Protein AF-A0AAV3Z8V9-F1 (afdb_monomer)

Secondary structure (DSSP, 8-state):
-----EEE-TTT--EEE--SSEEE-TTT--EEE----S--HHHHHHHHHHHHHHHHHHHHHT-PPPPP-TT-TT-TTSS---B-HHHHHHHHHH-HHHHTT--PBP---SS-HHHHHHHHHHHSSSTTHHHHHHHHHHHHHHTGGGT-TTSTT---SS--TT-----HHHHHHHHHSTT----HHHHHHHHHHHT-------PPPP--

Foldseek 3Di:
DDDFDWDQDPVPRDTDTDDDQWDQDPPPRDIDGDDDPDPDPVVLVVLLVVLVVVVVCCVVVVDDDPQFPQPDPPPLPDDDFDQDVVVVVLCCVAPVVCVVPDTHGDDDLLQLRVLQSVCCNGHVGSVCSLVLLSLLLSQCSVVVLDQAPVDPNHDDPPPDPVDDHDHSVVQNVQSVDPSRHDDPSSQVSSCVSVVHDDDDDDHDDDDD

Sequence (208 aa):
MSRKRRYPCSLCGTSCNSTCSSVECNKCKGWIHRFNTAASSTDVEILIDAARSEKLLMEIYDVQLPETEIENEQSHQNADDQVDPIALQVLSKYHPVIVETHAPICVTGDGNCLFRAVSLALYGTEEFHATLRLLCAIEMIENRPHYDYEHLLFVDHFNDPRLVFDKYDVLLKDVTKVGSFSGLMTVSAISAALNLPIQSYCPPTQAA

Organism: NCBI:txid259542

Structure (mmCIF, N/CA/C/O backbone):
data_AF-A0AAV3Z8V9-F1
#
_entry.id   AF-A0AAV3Z8V9-F1
#
loop_
_atom_site.group_PDB
_atom_site.id
_atom_site.type_symbol
_atom_site.label_atom_id
_atom_site.label_alt_id
_atom_site.label_comp_id
_atom_site.label_asym_id
_atom_site.label_entity_id
_atom_site.label_seq_id
_atom_site.pdbx_PDB_ins_code
_atom_site.Cartn_x
_atom_site.Cartn_y
_atom_site.Cartn_z
_atom_site.occupancy
_atom_site.B_iso_or_equiv
_atom_site.auth_seq_id
_atom_site.auth_comp_id
_atom_site.auth_asym_id
_atom_site.auth_atom_id
_atom_site.pdbx_PDB_model_num
ATOM 1 N N . MET A 1 1 ? 38.767 36.383 -6.687 1.00 41.72 1 MET A N 1
ATOM 2 C CA . MET A 1 1 ? 39.473 35.172 -7.169 1.00 41.72 1 MET A CA 1
ATOM 3 C C . MET A 1 1 ? 38.670 33.936 -6.777 1.00 41.72 1 MET A C 1
ATOM 5 O O . MET A 1 1 ? 38.571 33.636 -5.596 1.00 41.72 1 MET A O 1
ATOM 9 N N . SER A 1 2 ? 38.033 33.265 -7.742 1.00 41.47 2 SER A N 1
ATOM 10 C CA . SER A 1 2 ? 37.210 32.071 -7.490 1.00 41.47 2 SER A CA 1
ATOM 11 C C . SER A 1 2 ? 38.094 30.847 -7.210 1.00 41.47 2 SER A C 1
ATOM 13 O O . SER A 1 2 ? 38.983 30.526 -8.003 1.00 41.47 2 SER A O 1
ATOM 15 N N . ARG A 1 3 ? 37.883 30.175 -6.068 1.00 44.84 3 ARG A N 1
ATOM 16 C CA . ARG A 1 3 ? 38.578 28.928 -5.708 1.00 44.84 3 ARG A CA 1
ATOM 17 C C . ARG A 1 3 ? 38.063 27.793 -6.600 1.00 44.84 3 ARG A C 1
ATOM 19 O O . ARG A 1 3 ? 36.924 27.359 -6.454 1.00 44.84 3 ARG A O 1
ATOM 26 N N . LYS A 1 4 ? 38.911 27.296 -7.504 1.00 51.91 4 LYS A N 1
ATOM 27 C CA . LYS A 1 4 ? 38.619 26.120 -8.339 1.00 51.91 4 LYS A CA 1
ATOM 28 C C . LYS A 1 4 ? 38.482 24.884 -7.441 1.00 51.91 4 LYS A C 1
ATOM 30 O O . LYS A 1 4 ? 39.450 24.495 -6.789 1.00 51.91 4 LYS A O 1
ATOM 35 N N . ARG A 1 5 ? 37.290 24.283 -7.386 1.00 51.38 5 ARG A N 1
ATOM 36 C CA . ARG A 1 5 ? 37.069 22.996 -6.708 1.00 51.38 5 ARG A CA 1
ATOM 37 C C . ARG A 1 5 ? 37.624 21.881 -7.597 1.00 51.38 5 ARG A C 1
ATOM 39 O O . ARG A 1 5 ? 37.339 21.855 -8.790 1.00 51.38 5 ARG A O 1
ATOM 46 N N . ARG A 1 6 ? 38.446 21.000 -7.029 1.00 57.22 6 ARG A N 1
ATOM 47 C CA . ARG A 1 6 ? 38.959 19.802 -7.708 1.00 57.22 6 ARG A CA 1
ATOM 48 C C . ARG A 1 6 ? 38.112 18.610 -7.290 1.00 57.22 6 ARG A C 1
ATOM 50 O O . ARG A 1 6 ? 37.834 18.466 -6.103 1.00 57.22 6 ARG A O 1
ATOM 57 N N . TYR A 1 7 ? 37.742 17.766 -8.245 1.00 59.22 7 TYR A N 1
ATOM 58 C CA . TYR A 1 7 ? 37.012 16.526 -7.981 1.00 59.22 7 TYR A CA 1
ATOM 59 C C . TYR A 1 7 ? 37.875 15.326 -8.398 1.00 59.22 7 TYR A C 1
ATOM 61 O O . TYR A 1 7 ? 38.487 15.379 -9.472 1.00 59.22 7 TYR A O 1
ATOM 69 N N . PRO A 1 8 ? 37.980 14.273 -7.569 1.00 60.06 8 PRO A N 1
ATOM 70 C CA . PRO A 1 8 ? 38.677 13.049 -7.945 1.00 60.06 8 PRO A CA 1
ATOM 71 C C . PRO A 1 8 ? 37.866 12.270 -8.987 1.00 60.06 8 PRO A C 1
ATOM 73 O O . PRO A 1 8 ? 36.647 12.151 -8.882 1.00 60.06 8 PRO A O 1
ATOM 76 N N . CYS A 1 9 ? 38.549 11.754 -10.008 1.00 63.34 9 CYS A N 1
ATOM 77 C CA . CYS A 1 9 ? 37.961 10.866 -11.011 1.00 63.34 9 CYS A CA 1
ATOM 78 C C . CYS A 1 9 ? 37.503 9.544 -10.370 1.00 63.34 9 CYS A C 1
ATOM 80 O O . CYS A 1 9 ? 38.272 8.936 -9.629 1.00 63.34 9 CYS A O 1
ATOM 82 N N . SER A 1 10 ? 36.297 9.069 -10.692 1.00 62.12 10 SER A N 1
ATOM 83 C CA . SER A 1 10 ? 35.744 7.810 -10.161 1.00 62.12 10 SER A CA 1
ATOM 84 C C . SER A 1 10 ? 36.458 6.555 -10.670 1.00 62.12 10 SER A C 1
ATOM 86 O O . SER A 1 10 ? 36.438 5.535 -9.995 1.00 62.12 10 SER A O 1
ATOM 88 N N . LEU A 1 11 ? 37.121 6.626 -11.829 1.00 59.25 11 LEU A N 1
ATOM 89 C CA . LEU A 1 11 ? 37.830 5.487 -12.422 1.00 59.25 11 LEU A CA 1
ATOM 90 C C . LEU A 1 11 ? 39.292 5.385 -11.975 1.00 59.25 11 LEU A C 1
ATOM 92 O O . LEU A 1 11 ? 39.825 4.291 -11.843 1.00 59.25 11 LEU A O 1
ATOM 96 N N . CYS A 1 12 ? 39.975 6.517 -11.780 1.00 68.12 12 CYS A N 1
ATOM 97 C CA . CYS A 1 12 ? 41.421 6.526 -11.518 1.00 68.12 12 CYS A CA 1
ATOM 98 C C . CYS A 1 12 ? 41.842 7.320 -10.274 1.00 68.12 12 CYS A C 1
ATOM 100 O O . CYS A 1 12 ? 43.039 7.512 -10.049 1.00 68.12 12 CYS A O 1
ATOM 102 N N . GLY A 1 13 ? 40.888 7.853 -9.504 1.00 62.56 13 GLY A N 1
ATOM 103 C CA . GLY A 1 13 ? 41.117 8.562 -8.240 1.00 62.56 13 GLY A CA 1
ATOM 104 C C . GLY A 1 13 ? 41.850 9.904 -8.352 1.00 62.56 13 GLY A C 1
ATOM 105 O O . GLY A 1 13 ? 42.107 10.556 -7.345 1.00 62.56 13 GLY A O 1
ATOM 106 N N . THR A 1 14 ? 42.215 10.345 -9.559 1.00 63.69 14 THR A N 1
ATOM 107 C CA . THR A 1 14 ? 43.078 11.521 -9.745 1.00 63.69 14 THR A CA 1
ATOM 108 C C . THR A 1 14 ? 42.255 12.816 -9.779 1.00 63.69 14 THR A C 1
ATOM 110 O O . THR A 1 14 ? 41.260 12.911 -10.500 1.00 63.69 14 THR A O 1
ATOM 113 N N . SER A 1 15 ? 42.676 13.826 -9.011 1.00 60.38 15 SER A N 1
ATOM 114 C CA . SER A 1 15 ? 42.009 15.133 -8.901 1.00 60.38 15 SER A CA 1
ATOM 115 C C . SER A 1 15 ? 42.078 15.936 -10.202 1.00 60.38 15 SER A C 1
ATOM 117 O O . SER A 1 15 ? 43.153 16.372 -10.614 1.00 60.38 15 SER A O 1
ATOM 119 N N . CYS A 1 16 ? 40.925 16.178 -10.825 1.00 62.19 16 CYS A N 1
ATOM 120 C CA . CYS A 1 16 ? 40.815 16.932 -12.073 1.00 62.19 16 CYS A CA 1
ATOM 121 C C . CYS A 1 16 ? 40.557 18.428 -11.805 1.00 62.19 16 CYS A C 1
ATOM 123 O O . CYS A 1 16 ? 39.850 18.800 -10.866 1.00 62.19 16 CYS A O 1
ATOM 125 N N . ASN A 1 17 ? 41.154 19.298 -12.627 1.00 58.03 17 ASN A N 1
ATOM 126 C CA . ASN A 1 17 ? 40.993 20.754 -12.570 1.00 58.03 17 ASN A CA 1
ATOM 127 C C . ASN A 1 17 ? 39.965 21.192 -13.620 1.00 58.03 17 ASN A C 1
ATOM 129 O O . ASN A 1 17 ? 40.337 21.304 -14.786 1.00 58.03 17 ASN A O 1
ATOM 133 N N . SER A 1 18 ? 38.719 21.507 -13.255 1.00 56.25 18 SER A N 1
ATOM 134 C CA . SER A 1 18 ? 37.859 22.242 -14.190 1.00 56.25 18 SER A CA 1
ATOM 135 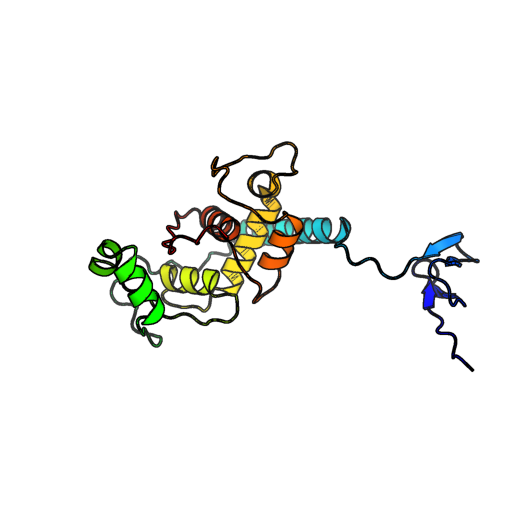C C . SER A 1 18 ? 36.704 23.007 -13.553 1.00 56.25 18 SER A C 1
ATOM 137 O O . SER A 1 18 ? 36.263 22.734 -12.441 1.00 56.25 18 SER A O 1
ATOM 139 N N . THR A 1 19 ? 36.256 24.013 -14.301 1.00 50.38 19 THR A N 1
ATOM 140 C CA . THR A 1 19 ? 35.130 24.914 -14.027 1.00 50.38 19 THR A CA 1
ATOM 141 C C . THR A 1 19 ? 34.012 24.746 -15.067 1.00 50.38 19 THR A C 1
ATOM 143 O O . THR A 1 19 ? 33.217 25.660 -15.245 1.00 50.38 19 THR A O 1
ATOM 146 N N . CYS A 1 20 ? 33.962 23.610 -15.775 1.0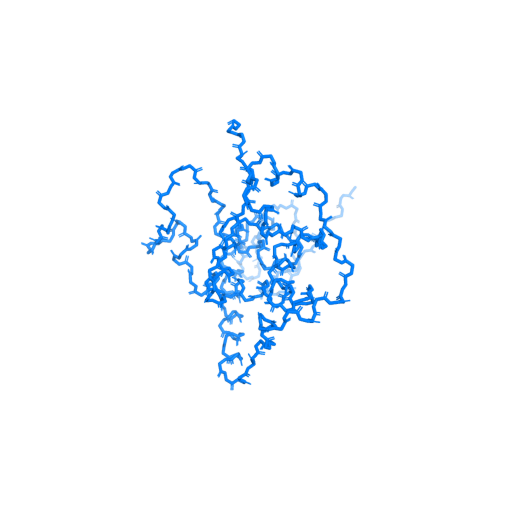0 45.78 20 CYS A N 1
ATOM 147 C CA . CYS A 1 20 ? 33.007 23.356 -16.861 1.00 45.78 20 CYS A CA 1
ATOM 148 C C . CYS A 1 20 ? 32.197 22.072 -16.626 1.00 45.78 20 CYS A C 1
ATOM 150 O O . CYS A 1 20 ? 32.666 21.148 -15.963 1.00 45.78 20 CYS A O 1
ATOM 152 N N . SER A 1 21 ? 30.993 22.041 -17.204 1.00 48.44 21 SER A N 1
ATOM 153 C CA . SER A 1 21 ? 29.919 21.039 -17.063 1.00 48.44 21 SER A CA 1
ATOM 154 C C . SER A 1 21 ? 30.228 19.637 -17.608 1.00 48.44 21 SER A C 1
ATOM 156 O O . SER A 1 21 ? 29.474 18.702 -17.348 1.00 48.44 21 SER A O 1
ATOM 158 N N . SER A 1 22 ? 31.341 19.464 -18.313 1.00 56.06 22 SER A N 1
ATOM 159 C CA . SER A 1 22 ? 31.850 18.161 -18.742 1.00 56.06 22 SER A CA 1
ATOM 160 C C . SER A 1 22 ? 33.357 18.260 -18.931 1.00 56.06 22 SER A C 1
ATOM 162 O O . SER A 1 22 ? 33.822 19.133 -19.669 1.00 56.06 22 SER A O 1
ATOM 164 N N . VAL A 1 23 ? 34.126 17.387 -18.278 1.00 57.81 23 VAL A N 1
ATOM 165 C CA . VAL A 1 23 ? 35.569 17.279 -18.520 1.00 57.81 23 VAL A CA 1
ATOM 166 C C . VAL A 1 23 ? 35.981 15.828 -18.680 1.00 57.81 23 VAL A C 1
ATOM 168 O O . VAL A 1 23 ? 35.666 14.969 -17.858 1.00 57.81 23 VAL A O 1
ATOM 171 N N . GLU A 1 24 ? 36.709 15.590 -19.764 1.00 61.56 24 GLU A N 1
ATOM 172 C CA . GLU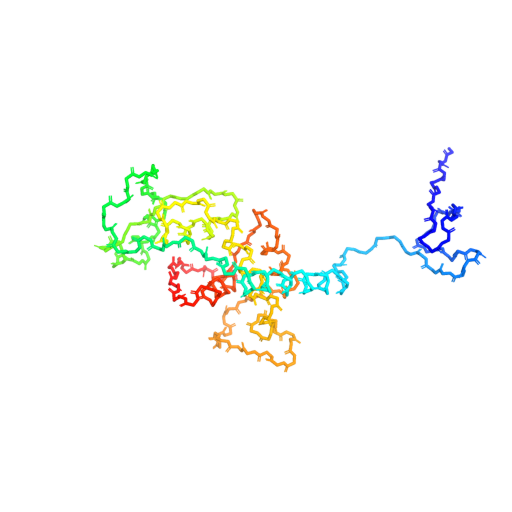 A 1 24 ? 37.397 14.346 -20.059 1.00 61.56 24 GLU A CA 1
ATOM 173 C C . GLU A 1 24 ? 38.601 14.195 -19.118 1.00 61.56 24 GLU A C 1
ATOM 175 O O . GLU A 1 24 ? 39.435 15.097 -18.975 1.00 61.56 24 GLU A O 1
ATOM 180 N N . CYS A 1 25 ? 38.709 13.054 -18.439 1.00 64.38 25 CYS A N 1
ATOM 181 C CA . CYS A 1 25 ? 39.867 12.784 -17.599 1.00 64.38 25 CYS A CA 1
ATOM 182 C C . CYS A 1 25 ? 41.114 12.577 -18.474 1.00 64.38 25 CYS A C 1
ATOM 184 O O . CYS A 1 25 ? 41.208 11.594 -19.202 1.00 64.38 25 CYS A O 1
ATOM 186 N N . ASN A 1 26 ? 42.132 13.430 -18.335 1.00 65.12 26 ASN A N 1
ATOM 187 C CA . ASN A 1 26 ? 43.370 13.325 -19.124 1.00 65.12 26 ASN A CA 1
ATOM 188 C C . ASN A 1 26 ? 44.096 11.974 -18.999 1.00 65.12 26 ASN A C 1
ATOM 190 O O . ASN A 1 26 ? 44.855 11.616 -19.897 1.00 65.12 26 ASN A O 1
ATOM 194 N N . LYS A 1 27 ? 43.886 11.239 -17.897 1.00 65.62 27 LYS A N 1
ATOM 195 C CA . LYS A 1 27 ? 44.569 9.969 -17.624 1.00 65.62 27 LYS A CA 1
ATOM 196 C C . LYS A 1 27 ? 43.818 8.755 -18.171 1.00 65.62 27 LYS A C 1
ATOM 198 O O . LYS A 1 27 ? 44.431 7.921 -18.820 1.00 65.62 27 LYS A O 1
ATOM 203 N N . CYS A 1 28 ? 42.520 8.636 -17.891 1.00 70.25 28 CYS A N 1
ATOM 204 C CA . CYS A 1 28 ? 41.731 7.466 -18.298 1.00 70.25 28 CYS A CA 1
ATOM 205 C C . CYS A 1 28 ? 40.819 7.726 -19.500 1.00 70.25 28 CYS A C 1
ATOM 207 O O . CYS A 1 28 ? 40.123 6.811 -19.918 1.00 70.25 28 CYS A O 1
ATOM 209 N N . LYS A 1 29 ? 40.785 8.960 -20.024 1.00 69.50 29 LYS A N 1
ATOM 210 C CA . LYS A 1 29 ? 39.941 9.392 -21.152 1.00 69.50 29 LYS A CA 1
ATOM 211 C C . LYS A 1 29 ? 38.433 9.171 -20.941 1.00 69.50 29 LYS A C 1
ATOM 213 O O . LYS A 1 29 ? 37.640 9.310 -21.862 1.00 69.50 29 LYS A O 1
ATOM 218 N N . GLY A 1 30 ? 38.027 8.870 -19.706 1.00 58.34 30 GLY A N 1
ATOM 219 C CA . GLY A 1 30 ? 36.630 8.747 -19.303 1.00 58.34 30 GLY A CA 1
ATOM 220 C C . GLY A 1 30 ? 35.996 10.120 -19.085 1.00 58.34 30 GLY A C 1
ATOM 221 O O . GLY A 1 30 ? 36.602 10.997 -18.461 1.00 58.34 30 GLY A O 1
ATOM 222 N N . TRP A 1 31 ? 34.779 10.295 -19.595 1.00 57.59 31 TRP A N 1
ATOM 223 C CA . TRP A 1 31 ? 33.969 11.500 -19.427 1.00 57.59 31 TRP A CA 1
ATOM 224 C C . TRP A 1 31 ? 33.250 11.455 -18.078 1.00 57.59 31 TRP A C 1
ATOM 226 O O . TRP A 1 31 ? 32.578 10.474 -17.774 1.00 57.59 31 TRP A O 1
ATOM 236 N N . ILE A 1 32 ? 33.382 12.504 -17.259 1.00 56.16 32 ILE A N 1
ATOM 237 C CA . ILE A 1 32 ? 32.647 12.611 -15.990 1.00 56.16 32 ILE A CA 1
ATOM 238 C C . ILE A 1 32 ? 31.737 13.838 -16.045 1.00 56.16 32 ILE A C 1
ATOM 240 O O . ILE A 1 32 ? 32.205 14.973 -16.153 1.00 56.16 32 ILE A O 1
ATOM 244 N N . HIS A 1 33 ? 30.431 13.592 -15.946 1.00 48.50 33 HIS A N 1
ATOM 245 C CA . HIS A 1 33 ? 29.400 14.604 -15.725 1.00 48.50 33 HIS A CA 1
ATOM 246 C C . HIS A 1 33 ? 2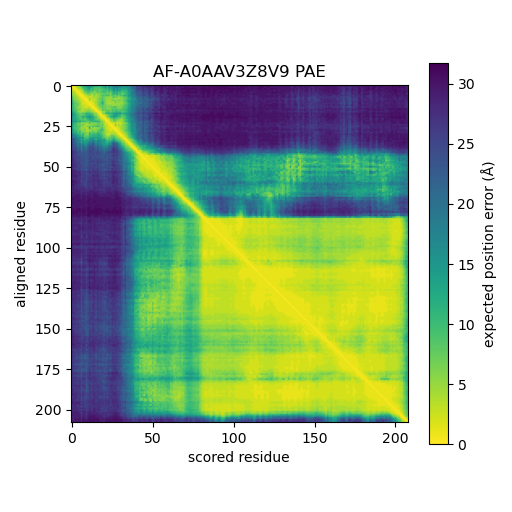9.129 14.773 -14.226 1.00 48.50 33 HIS A C 1
ATOM 248 O O . HIS A 1 33 ? 29.297 13.839 -13.439 1.00 48.50 33 HIS A O 1
ATOM 254 N N . ARG A 1 34 ? 28.632 15.949 -13.826 1.00 42.78 34 ARG A N 1
ATOM 255 C CA . ARG A 1 34 ? 27.924 16.102 -12.553 1.00 42.78 34 ARG A CA 1
ATOM 256 C C . ARG A 1 34 ? 26.609 16.841 -12.767 1.00 42.78 34 ARG A C 1
ATOM 258 O O . ARG A 1 34 ? 26.605 17.938 -13.316 1.00 42.78 34 ARG A O 1
ATOM 265 N N . PHE A 1 35 ? 25.569 16.216 -12.218 1.00 46.81 35 PHE A N 1
ATOM 266 C CA . PHE A 1 35 ? 24.178 16.643 -12.065 1.00 46.81 35 PHE A CA 1
ATOM 267 C C . PHE A 1 35 ? 23.280 16.456 -13.286 1.00 46.81 35 PHE A C 1
ATOM 269 O O . PHE A 1 35 ? 23.081 17.367 -14.080 1.00 46.81 35 PHE A O 1
ATOM 276 N N . ASN A 1 36 ? 22.654 15.278 -13.343 1.00 37.47 36 ASN A N 1
ATOM 277 C CA . ASN A 1 36 ? 21.293 15.172 -13.840 1.00 37.47 36 ASN A CA 1
ATOM 278 C C . ASN A 1 36 ? 20.457 14.414 -12.798 1.00 37.47 36 ASN A C 1
ATOM 280 O O . ASN A 1 36 ? 20.808 13.307 -12.397 1.00 37.47 36 ASN A O 1
ATOM 284 N N . THR A 1 37 ? 19.411 15.062 -12.298 1.00 43.56 37 THR A N 1
ATOM 285 C CA . THR A 1 37 ? 18.391 14.514 -11.400 1.00 43.56 37 THR A CA 1
ATOM 286 C C . THR A 1 37 ? 17.408 13.675 -12.211 1.00 43.56 37 THR A C 1
ATOM 288 O O . THR A 1 37 ? 16.323 14.134 -12.550 1.00 43.56 37 THR A O 1
ATOM 291 N N . ALA A 1 38 ? 17.806 12.453 -12.532 1.00 39.78 38 ALA A N 1
ATOM 292 C CA . ALA A 1 38 ? 16.912 11.380 -12.935 1.00 39.78 38 ALA A CA 1
ATOM 293 C C . ALA A 1 38 ? 17.479 10.114 -12.291 1.00 39.78 38 ALA A C 1
ATOM 295 O O . ALA A 1 38 ? 18.680 9.868 -12.418 1.00 39.78 38 ALA A O 1
ATOM 296 N N . ALA A 1 39 ? 16.657 9.386 -11.532 1.00 41.00 39 ALA A N 1
ATOM 297 C CA . ALA A 1 39 ? 17.037 8.083 -10.994 1.00 41.00 39 ALA A CA 1
ATOM 298 C C . ALA A 1 39 ? 17.571 7.236 -12.157 1.00 41.00 39 ALA A C 1
ATOM 300 O O . ALA A 1 39 ? 16.930 7.146 -13.206 1.00 41.00 39 ALA A O 1
ATOM 301 N N . SER A 1 40 ? 18.798 6.735 -12.033 1.00 43.88 40 SER A N 1
ATOM 302 C CA . SER A 1 40 ? 19.411 5.986 -13.128 1.00 43.88 40 SER A CA 1
ATOM 303 C C . SER A 1 40 ? 18.853 4.565 -13.121 1.00 43.88 40 SER A C 1
ATOM 305 O O . SER A 1 40 ? 18.490 4.055 -12.065 1.00 43.88 40 SER A O 1
ATOM 307 N N . SER A 1 41 ? 18.818 3.893 -14.272 1.00 51.53 41 SER A N 1
ATOM 308 C CA . SER A 1 41 ? 18.421 2.477 -14.382 1.00 51.53 41 SER A CA 1
ATOM 309 C C . SER A 1 41 ? 19.149 1.558 -13.386 1.00 51.53 41 SER A C 1
ATOM 311 O O . SER A 1 41 ? 18.585 0.568 -12.936 1.00 51.53 41 SER A O 1
ATOM 313 N N . THR A 1 42 ? 20.363 1.940 -12.982 1.00 56.41 42 THR A N 1
ATOM 314 C CA . THR A 1 42 ? 21.181 1.282 -11.953 1.00 56.41 42 THR A CA 1
ATOM 315 C C . THR A 1 42 ? 20.507 1.221 -10.580 1.00 56.41 42 THR A C 1
ATOM 317 O O . THR A 1 42 ? 20.690 0.254 -9.851 1.00 56.41 42 THR A O 1
ATOM 320 N N . ASP A 1 43 ? 19.725 2.239 -10.211 1.00 63.25 43 ASP A N 1
ATOM 321 C CA . ASP A 1 43 ? 19.081 2.305 -8.894 1.00 63.25 43 ASP A CA 1
ATOM 322 C C . ASP A 1 43 ? 17.916 1.307 -8.804 1.00 63.25 43 ASP A C 1
ATOM 324 O O . ASP A 1 43 ? 17.695 0.697 -7.761 1.00 63.25 43 ASP A O 1
ATOM 328 N N . VAL A 1 44 ? 17.207 1.085 -9.917 1.00 68.38 44 VAL A N 1
ATOM 329 C CA . VAL A 1 44 ? 16.123 0.095 -10.000 1.00 68.38 44 VAL A CA 1
ATOM 330 C C . VAL A 1 44 ? 16.679 -1.329 -9.995 1.00 68.38 44 VAL A C 1
ATOM 332 O O . VAL A 1 44 ? 16.127 -2.185 -9.313 1.00 68.38 44 VAL A O 1
ATOM 335 N N . GLU A 1 45 ? 17.785 -1.591 -10.696 1.00 73.19 45 GLU A N 1
ATOM 336 C CA . GLU A 1 45 ? 18.439 -2.911 -10.687 1.00 73.19 45 GLU A CA 1
ATOM 337 C C . GLU A 1 45 ? 18.929 -3.307 -9.285 1.00 73.19 45 GLU A C 1
ATOM 339 O O . GLU A 1 45 ? 18.698 -4.434 -8.853 1.00 73.19 45 GLU A O 1
ATOM 344 N N . ILE A 1 46 ? 19.504 -2.366 -8.525 1.00 75.81 46 ILE A N 1
ATOM 345 C CA . ILE A 1 46 ? 19.898 -2.604 -7.125 1.00 75.81 46 ILE A CA 1
ATOM 346 C C . ILE A 1 46 ? 18.681 -2.945 -6.254 1.00 75.81 46 ILE A C 1
ATOM 348 O O . ILE A 1 46 ? 18.759 -3.833 -5.404 1.00 75.81 46 ILE A O 1
ATOM 352 N N . LEU A 1 47 ? 17.551 -2.261 -6.460 1.00 73.56 47 LEU A N 1
ATOM 353 C CA . LEU A 1 47 ? 16.309 -2.558 -5.742 1.00 73.56 47 LEU A CA 1
ATOM 354 C C . LEU A 1 47 ? 15.752 -3.942 -6.104 1.00 73.56 47 LEU A C 1
ATOM 356 O O . LEU A 1 47 ? 15.253 -4.629 -5.218 1.00 73.56 47 LEU A O 1
ATOM 360 N N . ILE A 1 48 ? 15.879 -4.370 -7.364 1.00 76.44 48 ILE A N 1
ATOM 361 C CA . ILE A 1 48 ? 15.498 -5.720 -7.809 1.00 76.44 48 ILE A CA 1
ATOM 362 C C . ILE A 1 48 ? 16.320 -6.784 -7.085 1.00 76.44 48 ILE A C 1
ATOM 364 O O . ILE A 1 48 ? 15.752 -7.711 -6.508 1.00 76.44 48 ILE A O 1
ATOM 368 N N . ASP A 1 49 ? 17.645 -6.648 -7.065 1.00 77.06 49 ASP A N 1
ATOM 369 C CA . ASP A 1 49 ? 18.507 -7.627 -6.397 1.00 77.06 49 ASP A CA 1
ATOM 370 C C . ASP A 1 49 ? 18.251 -7.680 -4.880 1.00 77.06 49 ASP A C 1
ATOM 372 O O . ASP A 1 49 ? 18.234 -8.765 -4.286 1.00 77.06 49 ASP A O 1
ATOM 376 N N . ALA A 1 50 ? 17.983 -6.528 -4.255 1.00 73.56 50 ALA A N 1
ATOM 377 C CA . ALA A 1 50 ? 17.594 -6.456 -2.849 1.00 73.56 50 ALA A CA 1
ATOM 378 C C . ALA A 1 50 ? 16.239 -7.138 -2.588 1.00 73.56 50 ALA A C 1
ATOM 380 O O . ALA A 1 50 ? 16.149 -7.976 -1.694 1.00 73.56 50 ALA A O 1
ATOM 381 N N . ALA A 1 51 ? 15.209 -6.851 -3.390 1.00 75.81 51 ALA A N 1
ATOM 382 C CA . ALA A 1 51 ? 13.877 -7.439 -3.230 1.00 75.81 51 ALA A CA 1
ATOM 383 C C . ALA A 1 51 ? 13.889 -8.965 -3.380 1.00 75.81 51 ALA A C 1
ATOM 385 O O . ALA A 1 51 ? 13.278 -9.673 -2.580 1.00 75.81 51 ALA A O 1
ATOM 386 N N . ARG A 1 52 ? 14.646 -9.485 -4.354 1.00 77.00 52 ARG A N 1
ATOM 387 C CA . ARG A 1 52 ? 14.842 -10.932 -4.530 1.00 77.00 52 ARG A CA 1
ATOM 388 C C . ARG A 1 52 ? 15.517 -11.569 -3.329 1.00 77.00 52 ARG A C 1
ATOM 390 O O . ARG A 1 52 ? 15.129 -12.657 -2.916 1.00 77.00 52 ARG A O 1
ATOM 397 N N . SER A 1 53 ? 16.521 -10.895 -2.774 1.00 74.50 53 SER A N 1
ATOM 398 C CA . SER A 1 53 ? 17.239 -11.383 -1.596 1.00 74.50 53 SER A CA 1
ATOM 399 C C . SER A 1 53 ? 16.319 -11.437 -0.375 1.00 74.50 53 SER A C 1
ATOM 401 O O . SER A 1 53 ? 16.293 -12.455 0.307 1.00 74.50 53 SER A O 1
ATOM 403 N N . GLU A 1 54 ? 15.516 -10.398 -0.138 1.00 75.19 54 GLU A N 1
ATOM 404 C CA . GLU A 1 54 ? 14.525 -10.365 0.950 1.00 75.19 54 GLU A CA 1
ATOM 405 C C . GLU A 1 54 ? 13.448 -11.446 0.785 1.00 75.19 54 GLU A C 1
ATOM 407 O O . GLU A 1 54 ? 13.134 -12.168 1.730 1.00 75.19 54 GLU A O 1
ATOM 412 N N . LYS A 1 55 ? 12.933 -11.643 -0.434 1.00 72.00 55 LYS A N 1
ATOM 413 C CA . LYS A 1 55 ? 11.977 -12.720 -0.722 1.00 72.00 55 LYS A CA 1
ATOM 414 C C . LYS A 1 55 ? 12.570 -14.101 -0.434 1.00 72.00 55 LYS A C 1
ATOM 416 O O . LYS A 1 55 ? 11.925 -14.924 0.210 1.00 72.00 55 LYS A O 1
ATOM 421 N N . LEU A 1 56 ? 13.818 -14.335 -0.843 1.00 74.56 56 LEU A N 1
ATOM 422 C CA . LEU A 1 56 ? 14.537 -15.565 -0.513 1.00 74.56 56 LEU A CA 1
ATOM 423 C C . LEU A 1 56 ? 14.720 -15.725 0.998 1.00 74.56 56 LEU A C 1
ATOM 425 O O . LEU A 1 56 ? 14.652 -16.848 1.484 1.00 74.56 56 LEU A O 1
ATOM 429 N N . LEU A 1 57 ? 14.924 -14.642 1.757 1.00 71.81 57 LEU A N 1
ATOM 430 C CA . LEU A 1 57 ? 14.979 -14.737 3.216 1.00 71.81 57 LEU A CA 1
ATOM 431 C C . LEU A 1 57 ? 13.648 -15.231 3.792 1.00 71.81 57 LEU A C 1
ATOM 433 O O . LEU A 1 57 ? 13.654 -16.120 4.640 1.00 71.81 57 LEU A O 1
ATOM 437 N N . MET A 1 58 ? 12.521 -14.716 3.302 1.00 70.81 58 MET A N 1
ATOM 438 C CA . MET A 1 58 ? 11.197 -15.177 3.730 1.00 70.81 58 MET A CA 1
ATOM 439 C C . MET A 1 58 ? 10.963 -16.654 3.379 1.00 70.81 58 MET A C 1
ATOM 441 O O . MET A 1 58 ? 10.513 -17.416 4.230 1.00 70.81 58 MET A O 1
ATOM 445 N N . GLU A 1 59 ? 11.325 -17.074 2.163 1.00 77.25 59 GLU A N 1
ATOM 446 C CA . GLU A 1 59 ? 11.148 -18.453 1.683 1.00 77.25 59 GLU A CA 1
ATOM 447 C C . GLU A 1 59 ? 12.091 -19.461 2.367 1.00 77.25 59 GLU A C 1
ATOM 449 O O . GLU A 1 59 ? 11.702 -20.599 2.624 1.00 77.25 59 GLU A O 1
ATOM 454 N N . ILE A 1 60 ? 13.339 -19.069 2.651 1.00 75.56 60 ILE A N 1
ATOM 455 C CA . ILE A 1 60 ? 14.372 -19.961 3.204 1.00 75.56 60 ILE A CA 1
ATOM 456 C C . ILE A 1 60 ? 14.285 -20.051 4.728 1.00 75.56 60 ILE A C 1
ATOM 458 O O . ILE A 1 60 ? 14.503 -21.126 5.286 1.00 75.56 60 ILE A O 1
ATOM 462 N N . TYR A 1 61 ? 14.018 -18.931 5.404 1.00 67.00 61 TYR A N 1
ATOM 463 C CA . TYR A 1 61 ? 14.042 -18.855 6.867 1.00 67.00 61 TYR A CA 1
ATOM 464 C C . TYR A 1 61 ? 12.657 -18.932 7.511 1.00 67.00 61 TYR A C 1
ATOM 466 O O . TYR A 1 61 ? 12.575 -18.822 8.732 1.00 67.00 61 TYR A O 1
ATOM 474 N N . ASP A 1 62 ? 11.602 -19.145 6.717 1.00 68.25 62 ASP A N 1
ATOM 475 C CA . ASP A 1 62 ? 10.217 -19.276 7.185 1.00 68.25 62 ASP A CA 1
ATOM 476 C C . ASP A 1 62 ? 9.800 -18.099 8.086 1.00 68.25 62 ASP A C 1
ATOM 478 O O . ASP A 1 62 ? 9.199 -18.263 9.148 1.00 68.25 62 ASP A O 1
ATOM 482 N N . VAL A 1 63 ? 10.196 -16.882 7.690 1.00 66.56 63 VAL A N 1
ATOM 483 C CA . VAL A 1 63 ? 9.849 -15.663 8.429 1.00 66.56 63 VAL A CA 1
ATOM 484 C C . VAL A 1 63 ? 8.360 -15.404 8.230 1.00 66.56 63 VAL A C 1
ATOM 486 O O . VAL A 1 63 ? 7.944 -14.834 7.223 1.00 66.56 63 VAL A O 1
ATOM 489 N N . GLN A 1 64 ? 7.560 -15.841 9.197 1.00 65.00 64 GLN A N 1
ATOM 490 C CA . GLN A 1 64 ? 6.123 -15.612 9.212 1.00 65.00 64 GLN A CA 1
ATOM 491 C C . GLN A 1 64 ? 5.815 -14.187 9.681 1.00 65.00 64 GLN A C 1
ATOM 493 O O . GLN A 1 64 ? 6.430 -13.672 10.621 1.00 65.00 64 GLN A O 1
ATOM 498 N N . LEU A 1 65 ? 4.842 -13.549 9.026 1.00 65.69 65 LEU A N 1
ATOM 499 C CA . LEU A 1 65 ? 4.190 -12.380 9.608 1.00 65.69 65 LEU A CA 1
ATOM 500 C C . LEU A 1 65 ? 3.489 -12.801 10.911 1.00 65.69 65 LEU A C 1
ATOM 502 O O . LEU A 1 65 ? 3.128 -13.973 11.048 1.00 65.69 65 LEU A O 1
ATOM 506 N N . PRO A 1 66 ? 3.308 -11.878 11.871 1.00 66.56 66 PRO A N 1
ATOM 507 C CA . PRO A 1 66 ? 2.514 -12.156 13.062 1.00 66.56 66 PRO A CA 1
ATOM 508 C C . PRO A 1 66 ? 1.163 -12.761 12.675 1.00 66.56 66 PRO A C 1
ATOM 510 O O . PRO A 1 66 ? 0.603 -12.410 11.634 1.00 66.56 66 PRO A O 1
ATOM 513 N N . GLU A 1 67 ? 0.633 -13.655 13.506 1.00 69.12 67 GLU A N 1
ATOM 514 C CA . GLU A 1 67 ? -0.720 -14.166 13.297 1.00 69.12 67 GLU A CA 1
ATOM 515 C C . GLU A 1 67 ? -1.698 -12.985 13.285 1.00 69.12 67 GLU A C 1
ATOM 517 O O . GLU A 1 67 ? -1.684 -12.132 14.174 1.00 69.12 67 GLU A O 1
ATOM 522 N N . THR A 1 68 ? -2.512 -12.897 12.235 1.00 65.19 68 THR A N 1
ATOM 523 C CA . THR A 1 68 ? -3.542 -11.866 12.126 1.00 65.19 68 THR A CA 1
ATOM 524 C C . THR A 1 68 ? -4.567 -12.068 13.235 1.00 65.19 68 THR A C 1
ATOM 526 O O . THR A 1 68 ? -5.130 -13.155 13.354 1.00 65.19 68 THR A O 1
ATOM 529 N N . GLU A 1 69 ? -4.877 -11.028 14.005 1.00 65.81 69 GLU A N 1
ATOM 530 C CA . GLU A 1 69 ? -5.816 -11.116 15.135 1.00 65.81 69 GLU A CA 1
ATOM 531 C C . GLU A 1 69 ? -7.296 -11.093 14.706 1.00 65.81 69 GLU A C 1
ATOM 533 O O . GLU A 1 69 ? -8.181 -10.923 15.542 1.00 65.81 69 GLU A O 1
ATOM 538 N N . ILE A 1 70 ? -7.583 -11.302 13.414 1.00 60.16 70 ILE A N 1
ATOM 539 C CA . ILE A 1 70 ? -8.912 -11.161 12.784 1.00 60.16 70 ILE A CA 1
ATOM 540 C C . ILE A 1 70 ? -10.004 -11.996 13.494 1.00 60.16 70 ILE A C 1
ATOM 542 O O . ILE A 1 70 ? -11.188 -11.701 13.356 1.00 60.16 70 ILE A O 1
ATOM 546 N N . GLU A 1 71 ? -9.637 -13.007 14.287 1.00 47.84 71 GLU A N 1
ATOM 547 C CA . GLU A 1 71 ? -10.580 -13.915 14.951 1.00 47.84 71 GLU A CA 1
ATOM 548 C C . GLU A 1 71 ? -10.935 -13.563 16.410 1.00 47.84 71 GLU A C 1
ATOM 550 O O . GLU A 1 71 ? -11.856 -14.168 16.960 1.00 47.84 71 GLU A O 1
ATOM 555 N N . ASN A 1 72 ? -10.282 -12.585 17.050 1.00 44.03 72 ASN A N 1
ATOM 556 C CA . ASN A 1 72 ? -10.562 -12.250 18.450 1.00 44.03 72 ASN A CA 1
ATOM 557 C C . ASN A 1 72 ? -11.169 -10.847 18.590 1.00 44.03 72 ASN A C 1
ATOM 559 O O . ASN A 1 72 ? -10.459 -9.868 18.784 1.00 44.03 72 ASN A O 1
ATOM 563 N N . GLU A 1 73 ? -12.504 -10.763 18.653 1.00 50.56 73 GLU A N 1
ATOM 564 C CA . GLU A 1 73 ? -13.275 -9.538 18.977 1.00 50.56 73 GLU A CA 1
ATOM 565 C C . GLU A 1 73 ? -12.856 -8.850 20.303 1.00 50.56 73 GLU A C 1
ATOM 567 O O . GLU A 1 73 ? -13.359 -7.783 20.649 1.00 50.56 73 GLU A O 1
ATOM 572 N N . GLN A 1 74 ? -11.956 -9.460 21.081 1.00 47.88 74 GLN A N 1
ATOM 573 C CA . GLN A 1 74 ? -11.561 -9.039 22.423 1.00 47.88 74 GLN A CA 1
ATOM 574 C C . GLN A 1 74 ? -10.178 -8.362 22.509 1.00 47.88 74 GLN A C 1
ATOM 576 O O . GLN A 1 74 ? -9.846 -7.881 23.593 1.00 47.88 74 GLN A O 1
ATOM 581 N N . SER A 1 75 ? -9.375 -8.292 21.434 1.00 46.81 75 SER A N 1
ATOM 582 C CA . SER A 1 75 ? -8.003 -7.742 21.505 1.00 46.81 75 SER A CA 1
ATOM 583 C C . SER A 1 75 ? -7.867 -6.243 21.185 1.00 46.81 75 SER A C 1
ATOM 585 O O . SER A 1 75 ? -6.840 -5.650 21.516 1.00 46.81 75 SER A O 1
ATOM 587 N N . HIS A 1 76 ? -8.908 -5.577 20.673 1.00 52.38 76 HIS A N 1
ATOM 588 C CA . HIS A 1 76 ? -8.911 -4.128 20.389 1.00 52.38 76 HIS A CA 1
ATOM 589 C C . HIS A 1 76 ? -9.035 -3.244 21.650 1.00 52.38 76 HIS A C 1
ATOM 591 O O . HIS A 1 76 ? -9.929 -2.411 21.757 1.00 52.38 76 HIS A O 1
ATOM 597 N N . GLN A 1 77 ? -8.191 -3.454 22.663 1.00 46.72 77 GLN A N 1
ATOM 598 C CA . GLN A 1 77 ? -8.182 -2.632 23.886 1.00 46.72 77 GLN A CA 1
ATOM 599 C C . GLN A 1 77 ? -6.930 -1.766 24.047 1.00 46.72 77 GLN A C 1
ATOM 601 O O . GLN A 1 77 ? -6.825 -1.040 25.035 1.00 46.72 77 GLN A O 1
ATOM 606 N N . ASN A 1 78 ? -5.984 -1.805 23.107 1.00 48.78 78 ASN A N 1
ATOM 607 C CA . ASN A 1 78 ? -4.692 -1.147 23.276 1.00 48.78 78 ASN A CA 1
ATOM 608 C C . ASN A 1 78 ? -4.275 -0.333 22.048 1.00 48.78 78 ASN A C 1
ATOM 610 O O . ASN A 1 78 ? -3.405 -0.757 21.301 1.00 48.78 78 ASN A O 1
ATOM 614 N N . ALA A 1 79 ? -4.856 0.858 21.900 1.00 46.91 79 ALA A N 1
ATOM 615 C CA . ALA A 1 79 ? -4.158 2.130 21.667 1.00 46.91 79 ALA A CA 1
ATOM 616 C C . ALA A 1 79 ? -5.180 3.164 21.188 1.00 46.91 79 ALA A C 1
ATOM 618 O O . ALA A 1 79 ? -5.491 3.196 20.011 1.00 46.91 79 ALA A O 1
ATOM 619 N N . ASP A 1 80 ? -5.679 4.016 22.090 1.00 52.91 80 ASP A N 1
ATOM 620 C CA . ASP A 1 80 ? -6.283 5.311 21.727 1.00 52.91 80 ASP A CA 1
ATOM 621 C C . ASP A 1 80 ? -7.216 5.259 20.493 1.00 52.91 80 ASP A C 1
ATOM 623 O O . ASP A 1 80 ? -7.053 6.061 19.574 1.00 52.91 80 ASP A O 1
ATOM 627 N N . ASP A 1 81 ? -8.153 4.289 20.464 1.00 63.69 81 ASP A N 1
ATOM 628 C CA . ASP A 1 81 ? -9.129 4.026 19.386 1.00 63.69 81 ASP A CA 1
ATOM 629 C C . ASP A 1 81 ? -10.141 5.175 19.265 1.00 63.69 81 ASP A C 1
ATOM 631 O O . ASP A 1 81 ? -11.354 5.050 19.470 1.00 63.69 81 ASP A O 1
ATOM 635 N N . GLN A 1 82 ? -9.629 6.362 18.985 1.00 84.44 82 GLN A N 1
ATOM 636 C CA . GLN A 1 82 ? -10.425 7.530 18.727 1.00 84.44 82 GLN A CA 1
ATOM 637 C C . GLN A 1 82 ? -10.900 7.430 17.294 1.00 84.44 82 GLN A C 1
ATOM 639 O O . GLN A 1 82 ? -10.115 7.417 16.343 1.00 84.44 82 GLN A O 1
ATOM 644 N N . VAL A 1 83 ? -12.219 7.372 17.156 1.00 92.19 83 VAL A N 1
ATOM 645 C CA . VAL A 1 83 ? -12.879 7.538 15.870 1.00 92.19 83 VAL A CA 1
ATOM 646 C C . VAL A 1 83 ? -12.393 8.845 15.249 1.00 92.19 83 VAL A C 1
ATOM 648 O O . VAL A 1 83 ? -12.497 9.898 15.880 1.00 92.19 83 VAL A O 1
ATOM 651 N N . ASP A 1 84 ? -11.886 8.786 14.019 1.00 93.56 84 ASP A N 1
ATOM 652 C CA . ASP A 1 84 ? -11.449 9.970 13.287 1.00 93.56 84 ASP A CA 1
ATOM 653 C C . ASP A 1 84 ? -12.687 10.809 12.926 1.00 93.56 84 ASP A C 1
ATOM 655 O O . ASP A 1 84 ? -13.501 10.393 12.089 1.00 93.56 84 ASP A O 1
ATOM 659 N N . PRO A 1 85 ? -12.866 12.000 13.531 1.00 94.19 85 PRO A N 1
ATOM 660 C CA . PRO A 1 85 ? -14.073 12.790 13.332 1.00 94.19 85 PRO A CA 1
ATOM 661 C C . PRO A 1 85 ? -14.178 13.344 11.905 1.00 94.19 85 PRO A C 1
ATOM 663 O O . PRO A 1 85 ? -15.287 13.563 11.412 1.00 94.19 85 PRO A O 1
ATOM 666 N N . ILE A 1 86 ? -13.048 13.562 11.225 1.00 93.31 86 ILE A N 1
ATOM 667 C CA . ILE A 1 86 ? -13.008 14.079 9.855 1.00 93.31 86 ILE A CA 1
ATOM 668 C C . ILE A 1 86 ? -13.377 12.956 8.891 1.00 93.31 86 ILE A C 1
ATOM 670 O O . ILE A 1 86 ? -14.263 13.134 8.051 1.00 93.31 86 ILE A O 1
ATOM 674 N N . ALA A 1 87 ? -12.748 11.788 9.029 1.00 93.25 87 ALA A N 1
ATOM 675 C CA . ALA A 1 87 ? -13.083 10.626 8.215 1.00 93.25 87 ALA A CA 1
ATOM 676 C C . ALA A 1 87 ? -14.544 10.207 8.431 1.00 93.25 87 ALA A C 1
ATOM 678 O O . ALA A 1 87 ? -15.254 9.957 7.457 1.00 93.25 87 ALA A O 1
ATOM 679 N N . LEU A 1 88 ? -15.034 10.230 9.677 1.00 94.88 88 LEU A N 1
ATOM 680 C CA . LEU A 1 88 ? -16.436 9.961 9.998 1.00 94.88 88 LEU A CA 1
ATOM 681 C C . LEU A 1 88 ? -17.370 10.947 9.297 1.00 94.88 88 LEU A C 1
ATOM 683 O O . LEU A 1 88 ? -18.372 10.530 8.719 1.00 94.88 88 LEU A O 1
ATOM 687 N N . GLN A 1 89 ? -17.048 12.242 9.300 1.00 95.38 89 GLN A N 1
ATOM 688 C CA . GLN A 1 89 ? -17.839 13.251 8.596 1.00 95.38 89 GLN A CA 1
ATOM 689 C C . GLN A 1 89 ? -17.863 13.005 7.078 1.00 95.38 89 GLN A C 1
ATOM 691 O O . GLN A 1 89 ? -18.918 13.118 6.449 1.00 95.38 89 GLN A O 1
ATOM 696 N N . VAL A 1 90 ? -16.718 12.660 6.481 1.00 94.31 90 VAL A N 1
ATOM 697 C CA . VAL A 1 90 ? -16.601 12.358 5.045 1.00 94.31 90 VAL A CA 1
ATOM 698 C C . VAL A 1 90 ? -17.400 11.103 4.688 1.00 94.31 90 VAL A C 1
ATOM 700 O O . VAL A 1 90 ? -18.202 11.141 3.752 1.00 94.31 90 VAL A O 1
ATOM 703 N N . LEU A 1 91 ? -17.244 10.017 5.447 1.00 95.12 91 LEU A N 1
ATOM 704 C CA . LEU A 1 91 ? -17.979 8.770 5.235 1.00 95.12 91 LEU A CA 1
ATOM 705 C C . LEU A 1 91 ? -19.478 8.961 5.456 1.00 95.12 91 LEU A C 1
ATOM 707 O O . LEU A 1 91 ? -20.262 8.555 4.609 1.00 95.12 91 LEU A O 1
ATOM 711 N N . SER A 1 92 ? -19.890 9.678 6.501 1.00 95.31 92 SER A N 1
ATOM 712 C CA . SER A 1 92 ? -21.310 9.980 6.740 1.00 95.31 92 SER A CA 1
ATOM 713 C C . SER A 1 92 ? -21.940 10.744 5.573 1.00 95.31 92 SER A C 1
ATOM 715 O O . SER A 1 92 ? -23.123 10.586 5.285 1.00 95.31 92 SER A O 1
ATOM 717 N N . LYS A 1 93 ? -21.152 11.579 4.884 1.00 95.38 93 LYS A N 1
ATOM 718 C CA . LYS A 1 93 ? -21.622 12.370 3.747 1.00 95.38 93 LYS A CA 1
ATOM 719 C C . LYS A 1 93 ? -21.697 11.574 2.443 1.00 95.38 93 LYS A C 1
ATOM 721 O O . LYS A 1 93 ? -22.652 11.759 1.693 1.00 95.38 93 LYS A O 1
ATOM 726 N N . TYR A 1 94 ? -20.683 10.765 2.132 1.00 94.81 94 TYR A N 1
ATOM 727 C CA . TYR A 1 94 ? -20.552 10.124 0.814 1.00 94.81 94 TYR A CA 1
ATOM 728 C C . TYR A 1 94 ? -20.848 8.620 0.818 1.00 94.81 94 TYR A C 1
ATOM 730 O O . TYR A 1 94 ? -21.249 8.091 -0.213 1.00 94.81 94 TYR A O 1
ATOM 738 N N . HIS A 1 95 ? -20.693 7.951 1.962 1.00 94.00 95 HIS A N 1
ATOM 739 C CA . HIS A 1 95 ? -20.822 6.500 2.142 1.00 94.00 95 HIS A CA 1
ATOM 740 C C . HIS A 1 95 ? -21.542 6.150 3.467 1.00 94.00 95 HIS A C 1
ATOM 742 O O . HIS A 1 95 ? -20.990 5.411 4.283 1.00 94.00 95 HIS A O 1
ATOM 748 N N . PRO A 1 96 ? -22.763 6.665 3.728 1.00 94.38 96 PRO A N 1
ATOM 749 C CA . PRO A 1 96 ? -23.411 6.555 5.042 1.00 94.38 96 PRO A CA 1
ATOM 750 C C . PRO A 1 96 ? -23.645 5.110 5.506 1.00 94.38 96 PRO A C 1
ATOM 752 O O . PRO A 1 96 ? -23.533 4.834 6.694 1.00 94.38 96 PRO A O 1
ATOM 755 N N . VAL A 1 97 ? -23.885 4.180 4.575 1.00 94.50 97 VAL A N 1
ATOM 756 C CA . VAL A 1 97 ? -24.093 2.749 4.872 1.00 94.50 97 VAL A CA 1
ATOM 757 C C . VAL A 1 97 ? -22.863 2.114 5.532 1.00 94.50 97 VAL A C 1
ATOM 759 O O . VAL A 1 97 ? -22.989 1.209 6.350 1.00 94.50 97 VAL A O 1
ATOM 762 N N . ILE A 1 98 ? -21.659 2.605 5.224 1.00 93.38 98 ILE A N 1
ATOM 763 C CA . ILE A 1 98 ? -20.427 2.091 5.835 1.00 93.38 98 ILE A CA 1
ATOM 764 C C . ILE A 1 98 ? -20.375 2.437 7.321 1.00 93.38 98 ILE A C 1
ATOM 766 O O . ILE A 1 98 ? -19.965 1.604 8.122 1.00 93.38 98 ILE A O 1
ATOM 770 N N . VAL A 1 99 ? -20.869 3.615 7.704 1.00 93.44 99 VAL A N 1
ATOM 771 C CA . VAL A 1 99 ? -20.876 4.084 9.099 1.00 93.44 99 VAL A CA 1
ATOM 772 C C . VAL A 1 99 ? -21.846 3.280 9.978 1.00 93.44 99 VAL A C 1
ATOM 774 O O . VAL A 1 99 ? -21.704 3.263 11.196 1.00 93.44 99 VAL A O 1
ATOM 777 N N . GLU A 1 100 ? -22.810 2.569 9.387 1.00 93.88 100 GLU A N 1
ATOM 778 C CA . GLU A 1 100 ? -23.722 1.689 10.134 1.00 93.88 100 GLU A CA 1
ATOM 779 C C . GLU A 1 100 ? -23.019 0.446 10.696 1.00 93.88 100 GLU A C 1
ATOM 781 O O . GLU A 1 100 ? -23.490 -0.141 11.667 1.00 93.88 100 GLU A O 1
ATOM 786 N N . THR A 1 101 ? -21.910 0.033 10.077 1.00 92.50 101 THR A N 1
ATOM 787 C CA . THR A 1 101 ? -21.217 -1.231 10.385 1.00 92.50 101 THR A CA 1
ATOM 788 C C . THR A 1 101 ? -19.737 -1.057 10.717 1.00 92.50 101 THR A C 1
ATOM 790 O O . THR A 1 101 ? -19.152 -1.948 11.321 1.00 92.50 101 THR A O 1
ATOM 793 N N . HIS A 1 102 ? -19.131 0.074 10.351 1.00 91.69 102 HIS A N 1
ATOM 794 C CA . HIS A 1 102 ? -17.708 0.349 10.530 1.00 91.69 102 HIS A CA 1
ATOM 795 C C . HIS A 1 102 ? -17.493 1.739 11.133 1.00 91.69 102 HIS A C 1
ATOM 797 O O . HIS A 1 102 ? -18.226 2.685 10.843 1.00 91.69 102 HIS A O 1
ATOM 803 N N . ALA A 1 103 ? -16.426 1.881 11.918 1.00 91.38 103 ALA A N 1
ATOM 804 C CA . ALA A 1 103 ? -15.956 3.164 12.422 1.00 91.38 103 ALA A CA 1
ATOM 805 C C . ALA A 1 103 ? -14.560 3.467 11.848 1.00 91.38 103 ALA A C 1
ATOM 807 O O . ALA A 1 103 ? -13.695 2.592 11.884 1.00 91.38 103 ALA A O 1
ATOM 808 N N . PRO A 1 104 ? -14.311 4.676 11.311 1.00 93.62 104 PRO A N 1
ATOM 809 C CA . PRO A 1 104 ? -12.970 5.057 10.889 1.00 93.62 104 PRO A CA 1
ATOM 810 C C . PRO A 1 104 ? -12.112 5.342 12.122 1.00 93.62 104 PRO A C 1
ATOM 812 O O . PRO A 1 104 ? -12.435 6.240 12.897 1.00 93.62 104 PRO A O 1
ATOM 815 N N . ILE A 1 105 ? -11.026 4.599 12.300 1.00 93.62 105 ILE A N 1
ATOM 816 C CA . ILE A 1 105 ? -10.107 4.775 13.430 1.00 93.62 105 ILE A CA 1
ATOM 817 C C . ILE A 1 105 ? -8.955 5.699 13.024 1.00 93.62 105 ILE A C 1
ATOM 819 O O . ILE A 1 105 ? -8.445 5.606 11.903 1.00 93.62 105 ILE A O 1
ATOM 823 N N . CYS A 1 106 ? -8.572 6.614 13.919 1.00 93.31 106 CYS A N 1
ATOM 824 C CA . CYS A 1 106 ? -7.404 7.471 13.739 1.00 93.31 106 CYS A CA 1
ATOM 825 C C . CYS A 1 106 ? -6.135 6.632 13.562 1.00 93.31 106 CYS A C 1
ATOM 827 O O . CYS A 1 106 ? -5.903 5.683 14.302 1.00 93.31 106 CYS A O 1
ATOM 829 N N . VAL A 1 107 ? -5.278 7.047 12.628 1.00 93.62 107 VAL A N 1
ATOM 830 C CA . VAL A 1 107 ? -3.916 6.518 12.502 1.00 93.62 107 VAL A CA 1
ATOM 831 C C . VAL A 1 107 ? -2.896 7.641 12.427 1.00 93.62 107 VAL A C 1
ATOM 833 O O . VAL A 1 107 ? -3.213 8.768 12.034 1.00 93.62 107 VAL A O 1
ATOM 836 N N . THR A 1 108 ? -1.640 7.341 12.749 1.00 91.94 108 THR A N 1
ATOM 837 C CA . THR A 1 108 ? -0.567 8.339 12.675 1.00 91.94 108 THR A CA 1
ATOM 838 C C . THR A 1 108 ? -0.381 8.877 11.244 1.00 91.94 108 THR A C 1
ATOM 840 O O . THR A 1 108 ? -0.102 8.141 10.294 1.00 91.94 108 THR A O 1
ATOM 843 N N . GLY A 1 109 ? -0.481 10.201 11.085 1.00 89.12 109 GLY A N 1
ATOM 844 C CA . GLY A 1 109 ? -0.342 10.917 9.810 1.00 89.12 109 GLY A CA 1
ATOM 845 C C . GLY A 1 109 ? 1.102 11.264 9.422 1.00 89.12 109 GLY A C 1
ATOM 846 O O . GLY A 1 109 ? 1.406 12.431 9.195 1.00 89.12 109 GLY A O 1
ATOM 847 N N . ASP A 1 110 ? 2.000 10.279 9.340 1.00 89.81 110 ASP A N 1
ATOM 848 C CA . ASP A 1 110 ? 3.438 10.468 9.043 1.00 89.81 110 ASP A CA 1
ATOM 849 C C . ASP A 1 110 ? 3.834 10.128 7.591 1.00 89.81 110 ASP A C 1
ATOM 851 O O . ASP A 1 110 ? 5.011 9.949 7.280 1.00 89.81 110 ASP A O 1
ATOM 855 N N . GLY A 1 111 ? 2.844 9.987 6.705 1.00 88.50 111 GLY A N 1
ATOM 856 C CA . GLY A 1 111 ? 3.031 9.493 5.339 1.00 88.50 111 GLY A CA 1
ATOM 857 C C . GLY A 1 111 ? 3.117 7.964 5.223 1.00 88.50 111 GLY A C 1
ATOM 858 O O . GLY A 1 111 ? 3.228 7.445 4.119 1.00 88.50 111 GLY A O 1
ATOM 859 N N . ASN A 1 112 ? 3.014 7.213 6.325 1.00 93.25 112 ASN A N 1
ATOM 860 C CA . ASN A 1 112 ? 2.792 5.761 6.306 1.00 93.25 112 ASN A CA 1
ATOM 861 C C . ASN A 1 112 ? 1.342 5.386 6.641 1.00 93.25 112 ASN A C 1
ATOM 863 O O . ASN A 1 112 ? 1.073 4.217 6.903 1.00 93.25 112 ASN A O 1
ATOM 867 N N . CYS A 1 113 ? 0.413 6.346 6.628 1.00 93.75 113 CYS A N 1
ATOM 868 C CA . CYS A 1 113 ? -0.967 6.153 7.079 1.00 93.75 113 CYS A CA 1
ATOM 869 C C . CYS A 1 113 ? -1.680 4.969 6.405 1.00 93.75 113 CYS A C 1
ATOM 871 O O . CYS A 1 113 ? -2.391 4.247 7.092 1.00 93.75 113 CYS A O 1
ATOM 873 N N . LEU A 1 114 ? -1.437 4.702 5.112 1.00 95.38 114 LEU A N 1
ATOM 874 C CA . LEU A 1 114 ? -1.959 3.503 4.441 1.00 95.38 114 LEU A CA 1
ATOM 875 C C . LEU A 1 114 ? -1.498 2.220 5.148 1.00 95.38 114 LEU A C 1
ATOM 877 O O . LEU A 1 114 ? -2.314 1.396 5.541 1.00 95.38 114 LEU A O 1
ATOM 881 N N . PHE A 1 115 ? -0.189 2.058 5.337 1.00 96.38 115 PHE A N 1
ATOM 882 C CA . PHE A 1 115 ? 0.382 0.859 5.951 1.00 96.38 115 PHE A CA 1
ATOM 883 C C . PHE A 1 115 ? 0.046 0.747 7.437 1.00 96.38 115 PHE A C 1
ATOM 885 O O . PHE A 1 115 ? -0.114 -0.358 7.939 1.00 96.38 115 PHE A O 1
ATOM 892 N N . ARG A 1 116 ? -0.099 1.879 8.133 1.00 94.62 116 ARG A N 1
ATOM 893 C CA . ARG A 1 116 ? -0.571 1.926 9.523 1.00 94.62 116 ARG A CA 1
ATOM 894 C C . ARG A 1 116 ? -2.024 1.481 9.630 1.00 94.62 116 ARG A C 1
ATOM 896 O O . ARG A 1 116 ? -2.316 0.644 10.470 1.00 94.62 116 ARG A O 1
ATOM 903 N N . ALA A 1 117 ? -2.898 1.949 8.738 1.00 94.62 117 ALA A N 1
ATOM 904 C CA . ALA A 1 117 ? -4.292 1.515 8.681 1.00 94.62 117 ALA A CA 1
ATOM 905 C C . ALA A 1 117 ? -4.416 0.018 8.366 1.00 94.62 117 ALA A C 1
ATOM 907 O O . ALA A 1 117 ? -5.197 -0.677 9.008 1.00 94.62 117 ALA A O 1
ATOM 908 N N . VAL A 1 118 ? -3.611 -0.499 7.430 1.00 94.81 118 VAL A N 1
ATOM 909 C CA . VAL A 1 118 ? -3.567 -1.942 7.137 1.00 94.81 118 VAL A CA 1
ATOM 910 C C . VAL A 1 118 ? -3.034 -2.729 8.337 1.00 94.81 118 VAL A C 1
ATOM 912 O O . VAL A 1 118 ? -3.612 -3.748 8.696 1.00 94.81 118 VAL A O 1
ATOM 915 N N . SER A 1 119 ? -1.974 -2.248 8.991 1.00 93.81 119 SER A N 1
ATOM 916 C CA . SER A 1 119 ? -1.430 -2.872 10.202 1.00 93.81 119 SER A CA 1
ATOM 917 C C . SER A 1 119 ? -2.479 -2.937 11.311 1.00 93.81 119 SER A C 1
ATOM 919 O O . SER A 1 119 ? -2.691 -3.997 11.893 1.00 93.81 119 SER A O 1
ATOM 921 N N . LEU A 1 120 ? -3.177 -1.826 11.554 1.00 91.94 120 LEU A N 1
ATOM 922 C CA . LEU A 1 120 ? -4.215 -1.729 12.573 1.00 91.94 120 LEU A CA 1
ATOM 923 C C . LEU A 1 120 ? -5.372 -2.692 12.279 1.00 91.94 120 LEU A C 1
ATOM 925 O O . LEU A 1 120 ? -5.823 -3.395 13.176 1.00 91.94 120 LEU A O 1
ATOM 929 N N . ALA A 1 121 ? -5.803 -2.779 11.018 1.00 90.62 121 ALA A N 1
ATOM 930 C CA . ALA A 1 121 ? -6.883 -3.670 10.602 1.00 90.62 121 ALA A CA 1
ATOM 931 C C . ALA A 1 121 ? -6.534 -5.166 10.717 1.00 90.62 121 ALA A C 1
ATOM 933 O O . ALA A 1 121 ? -7.424 -5.975 10.956 1.00 90.62 121 ALA A O 1
ATOM 934 N N . LEU A 1 122 ? -5.265 -5.547 10.530 1.00 89.69 122 LEU A N 1
ATOM 935 C CA . LEU A 1 122 ? -4.833 -6.952 10.550 1.00 89.69 122 LEU A CA 1
ATOM 936 C C . LEU A 1 122 ? -4.360 -7.432 11.924 1.00 89.69 122 LEU A C 1
ATOM 938 O O . LEU A 1 122 ? -4.528 -8.606 12.254 1.00 89.69 122 LEU A O 1
ATOM 942 N N . TYR A 1 123 ? -3.734 -6.543 12.694 1.00 87.50 123 TYR A N 1
ATOM 943 C CA . TYR A 1 123 ? -2.980 -6.899 13.899 1.00 87.50 123 TYR A CA 1
ATOM 944 C C . TYR A 1 123 ? -3.405 -6.105 15.138 1.00 87.50 123 TYR A C 1
ATOM 946 O O . TYR A 1 123 ? -2.764 -6.226 16.175 1.00 87.50 123 TYR A O 1
ATOM 954 N N . GLY A 1 124 ? -4.399 -5.216 15.031 1.00 86.62 124 GLY A N 1
ATOM 955 C CA . GLY A 1 124 ? -4.814 -4.359 16.145 1.00 86.62 124 GLY A CA 1
ATOM 956 C C . GLY A 1 124 ? -3.765 -3.324 16.576 1.00 86.62 124 GLY A C 1
ATOM 957 O O . GLY A 1 124 ? -3.932 -2.682 17.606 1.00 86.62 124 GLY A O 1
ATOM 958 N N . THR A 1 125 ? -2.689 -3.134 15.801 1.00 88.62 125 THR A N 1
ATOM 959 C CA . THR A 1 125 ? -1.589 -2.203 16.105 1.00 88.62 125 THR A CA 1
ATOM 960 C C . THR A 1 125 ? -1.015 -1.571 14.840 1.00 88.62 125 THR A C 1
ATOM 962 O O . THR A 1 125 ? -1.034 -2.176 13.772 1.00 88.62 125 THR A O 1
ATOM 965 N N . GLU A 1 126 ? -0.433 -0.374 14.937 1.00 92.31 126 GLU A N 1
ATOM 966 C CA . GLU A 1 126 ? 0.277 0.270 13.824 1.00 92.31 126 GLU A CA 1
ATOM 967 C C . GLU A 1 126 ? 1.728 -0.221 13.634 1.00 92.31 126 GLU A C 1
ATOM 969 O O . GLU A 1 126 ? 2.374 0.161 12.657 1.00 92.31 126 GLU A O 1
ATOM 974 N N . GLU A 1 127 ? 2.270 -1.028 14.554 1.00 91.25 127 GLU A N 1
ATOM 975 C CA . GLU A 1 127 ? 3.708 -1.349 14.638 1.00 91.25 127 GLU A CA 1
ATOM 976 C C . GLU A 1 127 ? 4.301 -1.993 13.374 1.00 91.25 127 GLU A C 1
ATOM 978 O O . GLU A 1 127 ? 5.480 -1.797 13.070 1.00 91.25 127 GLU A O 1
ATOM 983 N N . PHE A 1 128 ? 3.492 -2.697 12.580 1.00 91.94 128 PHE A N 1
ATOM 984 C CA . PHE A 1 128 ? 3.959 -3.420 11.394 1.00 91.94 128 PHE A CA 1
ATOM 985 C C . PHE A 1 128 ? 3.947 -2.579 10.112 1.00 91.94 128 PHE A C 1
ATOM 987 O O . PHE A 1 128 ? 4.241 -3.095 9.031 1.00 91.94 128 PHE A O 1
ATOM 994 N N . HIS A 1 129 ? 3.667 -1.272 10.195 1.00 93.44 129 HIS A N 1
ATOM 995 C CA . HIS A 1 129 ? 3.562 -0.402 9.019 1.00 93.44 129 HIS A CA 1
ATOM 996 C C . HIS A 1 129 ? 4.817 -0.418 8.122 1.00 93.44 129 HIS A C 1
ATOM 998 O O . HIS A 1 129 ? 4.708 -0.357 6.898 1.00 93.44 129 HIS A O 1
ATOM 1004 N N . ALA A 1 130 ? 6.020 -0.492 8.705 1.00 91.81 130 ALA A N 1
ATOM 1005 C CA . ALA A 1 130 ? 7.271 -0.504 7.946 1.00 91.81 130 ALA A CA 1
ATOM 1006 C C . ALA A 1 130 ? 7.476 -1.838 7.214 1.00 91.81 130 ALA A C 1
ATOM 1008 O O . ALA A 1 130 ? 7.873 -1.843 6.049 1.00 91.81 130 ALA A O 1
ATOM 1009 N N . THR A 1 131 ? 7.144 -2.952 7.870 1.00 92.19 131 THR A N 1
ATOM 1010 C CA . THR A 1 131 ? 7.186 -4.296 7.282 1.00 92.19 131 THR A CA 1
ATOM 1011 C C . THR A 1 131 ? 6.200 -4.410 6.124 1.00 92.19 131 THR A C 1
ATOM 1013 O O . THR A 1 131 ? 6.575 -4.830 5.035 1.00 92.19 131 THR A O 1
ATOM 1016 N N . LEU A 1 132 ? 4.960 -3.949 6.310 1.00 94.12 132 LEU A N 1
ATOM 1017 C CA . LEU A 1 132 ? 3.951 -3.923 5.247 1.00 94.12 132 LEU A CA 1
ATOM 1018 C C . LEU A 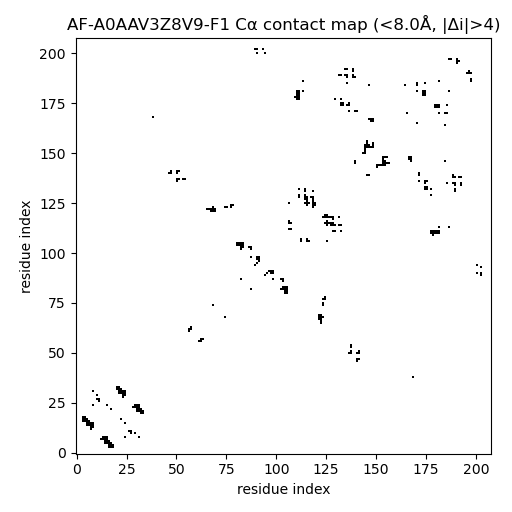1 132 ? 4.394 -3.054 4.065 1.00 94.12 132 LEU A C 1
ATOM 1020 O O . LEU A 1 132 ? 4.215 -3.435 2.909 1.00 94.12 132 LEU A O 1
ATOM 1024 N N . ARG A 1 133 ? 5.032 -1.910 4.336 1.00 95.00 133 ARG A N 1
ATOM 1025 C CA . ARG A 1 133 ? 5.603 -1.057 3.287 1.00 95.00 133 ARG A CA 1
ATOM 1026 C C . ARG A 1 133 ? 6.710 -1.761 2.504 1.00 95.00 133 ARG A C 1
ATOM 1028 O O . ARG A 1 133 ? 6.741 -1.651 1.280 1.00 95.00 133 ARG A O 1
ATOM 1035 N N . LEU A 1 134 ? 7.588 -2.492 3.188 1.00 91.44 134 LEU A N 1
ATOM 1036 C CA . LEU A 1 134 ? 8.630 -3.293 2.550 1.00 91.44 134 LEU A CA 1
ATOM 1037 C C . LEU A 1 134 ? 8.027 -4.390 1.662 1.00 91.44 134 LEU A C 1
ATOM 1039 O O . LEU A 1 134 ? 8.427 -4.507 0.508 1.00 91.44 134 LEU A O 1
ATOM 1043 N N . LEU A 1 135 ? 7.029 -5.132 2.151 1.00 92.44 135 LEU A N 1
ATOM 1044 C CA . LEU A 1 135 ? 6.338 -6.161 1.364 1.00 92.44 135 LEU A CA 1
ATOM 1045 C C . LEU A 1 135 ? 5.680 -5.581 0.113 1.00 92.44 135 LEU A C 1
ATOM 1047 O O . LEU A 1 135 ? 5.823 -6.133 -0.973 1.00 92.44 135 LEU A O 1
ATOM 1051 N N . CYS A 1 136 ? 5.026 -4.426 0.246 1.00 95.50 136 CYS A N 1
ATOM 1052 C CA . CYS A 1 136 ? 4.474 -3.702 -0.893 1.00 95.50 136 CYS A CA 1
ATOM 1053 C C . CYS A 1 136 ? 5.558 -3.332 -1.915 1.00 95.50 136 CYS A C 1
ATOM 1055 O O . CYS A 1 136 ? 5.332 -3.457 -3.116 1.00 95.50 136 CYS A O 1
ATOM 1057 N N . ALA A 1 137 ? 6.727 -2.869 -1.463 1.00 94.56 137 ALA A N 1
ATOM 1058 C CA . ALA A 1 137 ? 7.827 -2.537 -2.362 1.00 94.56 137 ALA A CA 1
ATOM 1059 C C . ALA A 1 137 ? 8.361 -3.784 -3.087 1.00 94.56 137 ALA A C 1
ATOM 1061 O O . ALA A 1 137 ? 8.540 -3.736 -4.301 1.00 94.56 137 ALA A O 1
ATOM 1062 N N . ILE A 1 138 ? 8.564 -4.896 -2.371 1.00 91.62 138 ILE A N 1
ATOM 1063 C CA . ILE A 1 138 ? 9.005 -6.176 -2.951 1.00 91.62 138 ILE A CA 1
ATOM 1064 C C . ILE A 1 138 ? 8.009 -6.657 -4.011 1.00 91.62 138 ILE A C 1
ATOM 1066 O O . ILE A 1 138 ? 8.420 -6.988 -5.120 1.00 91.62 138 ILE A O 1
ATOM 1070 N N . GLU A 1 139 ? 6.712 -6.629 -3.702 1.00 94.94 139 GLU A N 1
ATOM 1071 C CA . GLU A 1 139 ? 5.641 -6.987 -4.635 1.00 94.94 139 GLU A CA 1
ATOM 1072 C C . GLU A 1 139 ? 5.698 -6.140 -5.910 1.00 94.94 139 GLU A C 1
ATOM 1074 O O . GLU A 1 139 ? 5.732 -6.682 -7.013 1.00 94.94 139 GLU A O 1
ATOM 1079 N N . MET A 1 140 ? 5.793 -4.812 -5.787 1.00 95.19 140 MET A N 1
ATOM 1080 C CA . MET A 1 140 ? 5.863 -3.938 -6.962 1.00 95.19 140 MET A CA 1
ATOM 1081 C C . MET A 1 140 ? 7.090 -4.212 -7.834 1.00 95.19 140 MET A C 1
ATOM 1083 O O . MET A 1 140 ? 6.988 -4.174 -9.060 1.00 95.19 140 MET A O 1
ATOM 1087 N N . ILE A 1 141 ? 8.231 -4.503 -7.204 1.00 93.62 141 ILE A N 1
ATOM 1088 C CA . ILE A 1 141 ? 9.499 -4.792 -7.879 1.00 93.62 141 ILE A CA 1
ATOM 1089 C C . ILE A 1 141 ? 9.435 -6.119 -8.640 1.00 93.62 141 ILE A C 1
ATOM 1091 O O . ILE A 1 141 ? 9.797 -6.171 -9.817 1.00 93.62 141 ILE A O 1
ATOM 1095 N N . GLU A 1 142 ? 8.970 -7.179 -7.982 1.00 91.31 142 GLU A N 1
ATOM 1096 C CA . GLU A 1 142 ? 8.939 -8.533 -8.542 1.00 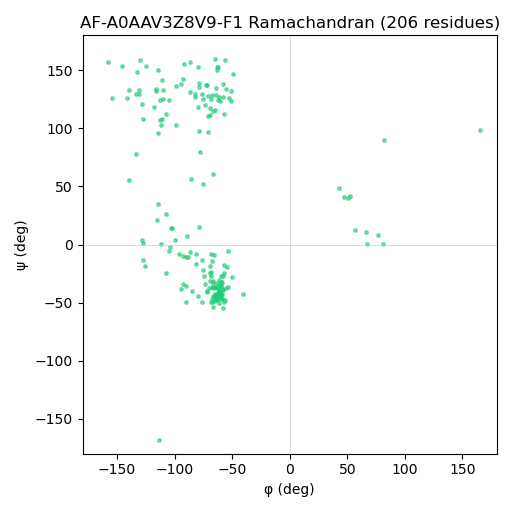91.31 142 GLU A CA 1
ATOM 1097 C C . GLU A 1 142 ? 7.831 -8.703 -9.592 1.00 91.31 142 GLU A C 1
ATOM 1099 O O . GLU A 1 142 ? 7.983 -9.482 -10.533 1.00 91.31 142 GLU A O 1
ATOM 1104 N N . ASN A 1 143 ? 6.753 -7.921 -9.485 1.00 94.50 143 ASN A N 1
ATOM 1105 C CA . ASN A 1 143 ? 5.574 -8.000 -10.344 1.00 94.50 143 ASN A CA 1
ATOM 1106 C C . ASN A 1 143 ? 5.381 -6.739 -11.208 1.00 94.50 143 ASN A C 1
ATOM 1108 O O . ASN A 1 143 ? 4.258 -6.354 -11.536 1.00 94.50 143 ASN A O 1
ATOM 1112 N N . ARG A 1 144 ? 6.488 -6.122 -11.655 1.00 94.50 144 ARG A N 1
ATOM 1113 C CA . ARG A 1 144 ? 6.520 -4.898 -12.488 1.00 94.50 144 ARG A CA 1
ATOM 1114 C C . ARG A 1 144 ? 5.468 -4.816 -13.613 1.00 94.50 144 ARG A C 1
ATOM 1116 O O . ARG A 1 144 ? 4.890 -3.738 -13.760 1.00 94.50 144 ARG A O 1
ATOM 1123 N N . PRO A 1 145 ? 5.171 -5.874 -14.403 1.00 95.75 145 PRO A N 1
ATOM 1124 C CA . PRO A 1 145 ? 4.158 -5.801 -15.462 1.00 95.75 145 PRO A CA 1
ATOM 1125 C C . PRO A 1 145 ? 2.757 -5.388 -14.983 1.00 95.75 145 PRO A C 1
ATOM 1127 O O . PRO A 1 145 ? 1.939 -4.971 -15.792 1.00 95.75 145 PRO A O 1
ATOM 1130 N N . HIS A 1 146 ? 2.464 -5.481 -13.688 1.00 95.12 146 HIS A N 1
ATOM 1131 C CA . HIS A 1 146 ? 1.178 -5.079 -13.119 1.00 95.12 146 HIS A CA 1
ATOM 1132 C C . HIS A 1 146 ? 1.136 -3.612 -12.670 1.00 95.12 146 HIS A C 1
ATOM 1134 O O . HIS A 1 146 ? 0.058 -3.098 -12.376 1.00 95.12 146 HIS A O 1
ATOM 1140 N N . TYR A 1 147 ? 2.286 -2.930 -12.624 1.00 94.94 147 TYR A N 1
ATOM 1141 C CA . TYR A 1 147 ? 2.403 -1.580 -12.060 1.00 94.94 147 TYR A CA 1
ATOM 1142 C C . TYR A 1 147 ? 3.064 -0.556 -12.988 1.00 94.94 147 TYR A C 1
ATOM 1144 O O . TYR A 1 147 ? 2.997 0.643 -12.724 1.00 94.94 147 TYR A O 1
ATOM 1152 N N . ASP A 1 148 ? 3.698 -1.009 -14.069 1.00 94.38 148 ASP A N 1
ATOM 1153 C CA . ASP A 1 148 ? 4.379 -0.160 -15.040 1.00 94.38 148 ASP A CA 1
ATOM 1154 C C . ASP A 1 148 ? 3.651 -0.174 -16.388 1.00 94.38 148 ASP A C 1
ATOM 1156 O O . ASP A 1 148 ? 3.793 -1.117 -17.167 1.00 94.38 148 ASP A O 1
ATOM 1160 N N . TYR A 1 149 ? 2.903 0.892 -16.681 1.00 90.19 149 TYR A N 1
ATOM 1161 C CA . TYR A 1 149 ? 2.180 1.027 -17.949 1.00 90.19 149 TYR A CA 1
ATOM 1162 C C . TYR A 1 149 ? 3.098 1.189 -19.170 1.00 90.19 149 TYR A C 1
ATOM 1164 O O . TYR A 1 149 ? 2.638 1.045 -20.303 1.00 90.19 149 TYR A O 1
ATOM 1172 N N . GLU A 1 150 ? 4.388 1.486 -18.971 1.00 91.12 150 GLU A N 1
ATOM 1173 C CA . GLU A 1 150 ? 5.391 1.525 -20.041 1.00 91.12 150 GLU A CA 1
ATOM 1174 C C . GLU A 1 150 ? 6.007 0.129 -20.291 1.00 91.12 150 GLU A C 1
ATOM 1176 O O . GLU A 1 150 ? 6.766 -0.058 -21.248 1.00 91.12 150 GLU A O 1
ATOM 1181 N N . HIS A 1 151 ? 5.681 -0.877 -19.468 1.00 91.00 151 HIS A N 1
ATOM 1182 C CA . HIS A 1 151 ? 6.184 -2.240 -19.613 1.00 91.00 151 HIS A CA 1
ATOM 1183 C C . HIS A 1 151 ? 5.539 -2.967 -20.804 1.00 91.00 151 HIS A C 1
ATOM 1185 O O . HIS A 1 151 ? 4.327 -2.945 -20.997 1.00 91.00 151 HIS A O 1
ATOM 1191 N N . LEU A 1 152 ? 6.344 -3.707 -21.578 1.00 90.75 152 LEU A N 1
ATOM 1192 C CA . LEU A 1 152 ? 5.881 -4.416 -22.786 1.00 90.75 152 LEU A CA 1
ATOM 1193 C C . LEU A 1 152 ? 4.769 -5.446 -22.523 1.00 90.75 152 LEU A C 1
ATOM 1195 O O . LEU A 1 152 ? 3.997 -5.763 -23.422 1.00 90.75 152 LEU A O 1
ATOM 1199 N N . LEU A 1 153 ? 4.724 -5.987 -21.305 1.00 92.94 153 LEU A N 1
ATOM 1200 C CA . LEU A 1 153 ? 3.734 -6.969 -20.848 1.00 92.94 153 LEU A CA 1
ATOM 1201 C C . LEU A 1 153 ? 2.726 -6.361 -19.861 1.00 92.94 153 LEU A C 1
ATOM 1203 O O . LEU A 1 153 ? 2.247 -7.076 -18.987 1.00 92.94 153 LEU A O 1
ATOM 1207 N N . PHE A 1 154 ? 2.479 -5.050 -19.933 1.00 93.12 154 PHE A N 1
ATOM 1208 C CA . PHE A 1 154 ? 1.602 -4.371 -18.983 1.00 93.12 154 PHE A CA 1
ATOM 1209 C C . PHE A 1 154 ? 0.204 -5.003 -18.919 1.00 93.12 154 PHE A C 1
ATOM 1211 O O . PHE A 1 154 ? -0.419 -5.267 -19.951 1.00 93.12 154 PHE A O 1
ATOM 1218 N N . VAL A 1 155 ? -0.286 -5.218 -17.698 1.00 92.00 155 VAL A N 1
ATOM 1219 C CA . VAL A 1 155 ? -1.632 -5.727 -17.416 1.00 92.00 155 VAL A CA 1
ATOM 1220 C C . VAL A 1 155 ? -2.442 -4.630 -16.732 1.00 92.00 155 VAL A C 1
ATOM 1222 O O . VAL A 1 155 ? -2.223 -4.335 -15.558 1.00 92.00 155 VAL A O 1
ATOM 1225 N N . ASP A 1 156 ? -3.397 -4.047 -17.460 1.00 89.38 156 ASP A N 1
ATOM 1226 C CA . ASP A 1 156 ? -4.320 -3.053 -16.908 1.00 89.38 156 ASP A CA 1
ATOM 1227 C C . ASP A 1 156 ? -5.440 -3.733 -16.108 1.00 89.38 156 ASP A C 1
ATOM 1229 O O . ASP A 1 156 ? -6.427 -4.219 -16.664 1.00 89.38 156 ASP A O 1
ATOM 1233 N N . HIS A 1 157 ? -5.269 -3.772 -14.787 1.00 87.88 157 HIS A N 1
ATOM 1234 C CA . HIS A 1 157 ? -6.249 -4.346 -13.861 1.00 87.88 157 HIS A CA 1
ATOM 1235 C C . HIS A 1 157 ? -7.479 -3.466 -13.636 1.00 87.88 157 HIS A C 1
ATOM 1237 O O . HIS A 1 157 ? -8.515 -3.972 -13.206 1.00 87.88 157 HIS A O 1
ATOM 1243 N N . PHE A 1 158 ? -7.381 -2.161 -13.894 1.00 87.81 158 PHE A N 1
ATOM 1244 C CA . PHE A 1 158 ? -8.468 -1.230 -13.606 1.00 87.81 158 PHE A CA 1
ATOM 1245 C C . PHE A 1 158 ? -9.360 -1.004 -14.822 1.00 87.81 158 PHE A C 1
ATOM 1247 O O . PHE A 1 158 ? -10.576 -0.893 -14.665 1.00 87.81 158 PHE A O 1
ATOM 1254 N N . ASN A 1 159 ? -8.763 -0.944 -16.019 1.00 87.50 159 ASN A N 1
ATOM 1255 C CA . ASN A 1 159 ? -9.449 -0.701 -17.288 1.00 87.50 159 ASN A CA 1
ATOM 1256 C C . ASN A 1 159 ? -10.427 0.492 -17.206 1.00 87.50 159 ASN A C 1
ATOM 1258 O O . ASN A 1 159 ? -11.554 0.446 -17.707 1.00 87.50 159 ASN A O 1
ATOM 1262 N N . ASP A 1 160 ? -10.002 1.560 -16.522 1.00 85.88 160 ASP A N 1
ATOM 1263 C CA . ASP A 1 160 ? -10.779 2.781 -16.322 1.00 85.88 160 ASP A CA 1
ATOM 1264 C C . ASP A 1 160 ? -9.952 4.002 -16.754 1.00 85.88 160 ASP A C 1
ATOM 1266 O O . ASP A 1 160 ? -9.026 4.402 -16.044 1.00 85.88 160 ASP A O 1
ATOM 1270 N N . PRO A 1 161 ? -10.290 4.647 -17.888 1.00 84.56 161 PRO A N 1
ATOM 1271 C CA . PRO A 1 161 ? -9.518 5.767 -18.425 1.00 84.56 161 PRO A CA 1
ATOM 1272 C C . PRO A 1 161 ? -9.586 7.032 -17.558 1.00 84.56 161 PRO A C 1
ATOM 1274 O O . PRO A 1 161 ? -8.905 8.013 -17.851 1.00 84.56 161 PRO A O 1
ATOM 1277 N N . ARG A 1 162 ? -10.435 7.055 -16.524 1.00 84.69 162 ARG A N 1
ATOM 1278 C CA . ARG A 1 162 ? -10.529 8.171 -15.573 1.00 84.69 162 ARG A CA 1
ATOM 1279 C C . ARG A 1 162 ? -9.446 8.103 -14.501 1.00 84.69 162 ARG A C 1
ATOM 1281 O O . ARG A 1 162 ? -9.223 9.100 -13.816 1.00 84.69 162 ARG A O 1
ATOM 1288 N N . LEU A 1 163 ? -8.808 6.947 -14.326 1.00 84.69 163 LEU A N 1
ATOM 1289 C CA . LEU A 1 163 ? -7.724 6.780 -13.371 1.00 84.69 163 LEU A CA 1
ATOM 1290 C C . LEU A 1 163 ? -6.416 7.265 -13.989 1.00 84.69 163 LEU A C 1
ATOM 1292 O O . LEU A 1 163 ? -6.047 6.891 -15.100 1.00 84.69 163 LEU A O 1
ATOM 1296 N N . VAL A 1 164 ? -5.715 8.113 -13.244 1.00 85.31 164 VAL A N 1
ATOM 1297 C CA . VAL A 1 164 ? -4.385 8.599 -13.601 1.00 85.31 164 VAL A CA 1
ATOM 1298 C C . VAL A 1 164 ? -3.402 7.979 -12.626 1.00 85.31 164 VAL A C 1
ATOM 1300 O O . VAL A 1 164 ? -3.562 8.111 -11.412 1.00 85.31 164 VAL A O 1
ATOM 1303 N N . PHE A 1 165 ? -2.397 7.303 -13.170 1.00 88.00 165 PHE A N 1
ATOM 1304 C CA . PHE A 1 165 ? -1.352 6.656 -12.392 1.00 88.00 165 PHE A CA 1
ATOM 1305 C C . PHE A 1 165 ? -0.025 7.378 -12.582 1.00 88.00 165 PHE A C 1
ATOM 1307 O O . PHE A 1 165 ? 0.311 7.822 -13.684 1.00 88.00 165 PHE A O 1
ATOM 1314 N N . ASP A 1 166 ? 0.733 7.479 -11.495 1.00 90.81 166 ASP A N 1
ATOM 1315 C CA . ASP A 1 166 ? 2.107 7.950 -11.554 1.00 90.81 166 ASP A CA 1
ATOM 1316 C C . ASP A 1 166 ? 2.982 6.978 -12.351 1.00 90.81 166 ASP A C 1
ATOM 1318 O O . ASP A 1 166 ? 2.662 5.802 -12.542 1.00 90.81 166 ASP A O 1
ATOM 1322 N N . LYS A 1 167 ? 4.123 7.480 -12.822 1.00 92.44 167 LYS A N 1
ATOM 1323 C CA . LYS A 1 167 ? 5.136 6.637 -13.457 1.00 92.44 167 LYS A CA 1
ATOM 1324 C C . LYS A 1 167 ? 5.697 5.623 -12.467 1.00 92.44 167 LYS A C 1
ATOM 1326 O O . LYS A 1 167 ? 5.809 5.902 -11.273 1.00 92.44 167 LYS A O 1
ATOM 1331 N N . TYR A 1 168 ? 6.119 4.473 -12.983 1.00 94.00 168 TYR A N 1
ATOM 1332 C CA . TYR A 1 168 ? 6.628 3.379 -12.162 1.00 94.00 168 TYR A CA 1
ATOM 1333 C C . TYR A 1 168 ? 7.828 3.776 -11.286 1.00 94.00 168 TYR A C 1
ATOM 1335 O O . TYR A 1 168 ? 7.901 3.380 -10.128 1.00 94.00 168 TYR A O 1
ATOM 1343 N N . ASP A 1 169 ? 8.745 4.604 -11.791 1.00 92.38 169 ASP A N 1
ATOM 1344 C CA . ASP A 1 169 ? 9.897 5.095 -11.025 1.00 92.38 169 ASP A CA 1
ATOM 1345 C C . ASP A 1 169 ? 9.487 5.995 -9.848 1.00 92.38 169 ASP A C 1
ATOM 1347 O O . ASP A 1 169 ? 10.082 5.919 -8.771 1.00 92.38 169 ASP A O 1
ATOM 1351 N N . VAL A 1 170 ? 8.448 6.814 -10.033 1.00 92.12 170 VAL A N 1
ATOM 1352 C CA . VAL A 1 170 ? 7.857 7.644 -8.975 1.00 92.12 170 VAL A CA 1
ATOM 1353 C C . VAL A 1 170 ? 7.179 6.760 -7.932 1.00 92.12 170 VAL A C 1
ATOM 1355 O O . VAL A 1 170 ? 7.499 6.878 -6.750 1.00 92.12 170 VAL A O 1
ATOM 1358 N N . LEU A 1 171 ? 6.332 5.823 -8.370 1.00 92.56 171 LEU A N 1
ATOM 1359 C CA . LEU A 1 171 ? 5.661 4.869 -7.487 1.00 92.56 171 LEU A CA 1
ATOM 1360 C C . LEU A 1 171 ? 6.671 4.079 -6.646 1.00 92.56 171 LEU A C 1
ATOM 1362 O O . LEU A 1 171 ? 6.530 3.994 -5.427 1.00 92.56 171 LEU A O 1
ATOM 1366 N N . LEU A 1 172 ? 7.715 3.545 -7.287 1.00 93.00 172 LEU A N 1
ATOM 1367 C CA . LEU A 1 172 ? 8.733 2.736 -6.627 1.00 93.00 172 LEU A CA 1
ATOM 1368 C C . LEU A 1 172 ? 9.536 3.551 -5.608 1.00 93.00 172 LEU A C 1
ATOM 1370 O O . LEU A 1 172 ? 9.794 3.098 -4.491 1.00 93.00 172 LEU A O 1
ATOM 1374 N N . LYS A 1 173 ? 9.913 4.779 -5.972 1.00 91.69 173 LYS A N 1
ATOM 1375 C CA . LYS A 1 173 ? 10.597 5.704 -5.066 1.00 91.69 173 LYS A CA 1
ATOM 1376 C C . LYS A 1 173 ? 9.737 6.047 -3.854 1.00 91.69 173 LYS A C 1
ATOM 1378 O O . LYS A 1 173 ? 10.266 6.147 -2.747 1.00 91.69 173 LYS A O 1
ATOM 1383 N N . ASP A 1 174 ? 8.439 6.230 -4.057 1.00 92.19 174 ASP A N 1
ATOM 1384 C CA . ASP A 1 174 ? 7.527 6.519 -2.967 1.00 92.19 174 ASP A CA 1
ATOM 1385 C C . ASP A 1 174 ? 7.421 5.312 -2.039 1.00 92.19 174 ASP A C 1
ATOM 1387 O O . ASP A 1 174 ? 7.748 5.448 -0.862 1.00 92.19 174 ASP A O 1
ATOM 1391 N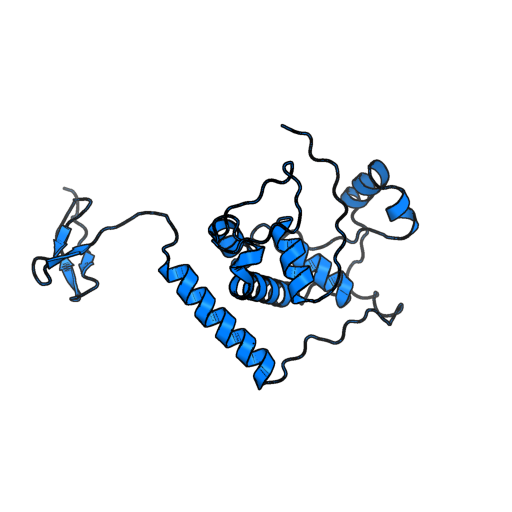 N . VAL A 1 175 ? 7.100 4.109 -2.524 1.00 93.06 175 VAL A N 1
ATOM 1392 C CA . VAL A 1 175 ? 6.946 2.934 -1.641 1.00 93.06 175 VAL A CA 1
ATOM 1393 C C . VAL A 1 175 ? 8.240 2.539 -0.921 1.00 93.06 175 VAL A C 1
ATOM 1395 O O . VAL A 1 175 ? 8.185 2.177 0.250 1.00 93.06 175 VAL A O 1
ATOM 1398 N N . THR A 1 176 ? 9.412 2.718 -1.536 1.00 91.25 176 THR A N 1
ATOM 1399 C CA . THR A 1 176 ? 10.714 2.411 -0.903 1.00 91.25 176 THR A CA 1
ATOM 1400 C C . THR A 1 176 ? 11.173 3.450 0.125 1.00 91.25 176 THR A C 1
ATOM 1402 O O . THR A 1 176 ? 12.078 3.181 0.917 1.00 91.25 176 THR A O 1
ATOM 1405 N N . LYS A 1 177 ? 10.551 4.636 0.171 1.00 90.12 177 LYS A N 1
ATOM 1406 C CA . LYS A 1 177 ? 10.913 5.706 1.107 1.00 90.12 177 LYS A CA 1
ATOM 1407 C C . LYS A 1 177 ? 9.866 5.865 2.208 1.00 90.12 177 LYS A C 1
ATOM 1409 O O . LYS A 1 177 ? 8.770 6.376 1.972 1.00 90.12 177 LYS A O 1
ATOM 1414 N N . VAL A 1 178 ? 10.256 5.528 3.438 1.00 88.00 178 VAL A N 1
ATOM 1415 C CA . VAL A 1 178 ? 9.432 5.693 4.650 1.00 88.00 178 VAL A CA 1
ATOM 1416 C C . VAL A 1 178 ? 8.876 7.118 4.751 1.00 88.00 178 VAL A C 1
ATOM 1418 O O . VAL A 1 178 ? 9.608 8.095 4.577 1.00 88.00 178 VAL A O 1
ATOM 1421 N N . GLY A 1 179 ? 7.572 7.221 5.021 1.00 86.94 179 GLY A N 1
ATOM 1422 C CA . GLY A 1 179 ? 6.858 8.493 5.159 1.00 86.94 179 GLY A CA 1
ATOM 1423 C C . GLY A 1 179 ? 6.539 9.210 3.842 1.00 86.94 179 GLY A C 1
ATOM 1424 O O . GLY A 1 179 ? 6.099 10.358 3.861 1.00 86.94 179 GLY A O 1
ATOM 1425 N N . SER A 1 180 ? 6.766 8.574 2.689 1.00 91.50 180 SER A N 1
ATOM 1426 C CA . SER A 1 180 ? 6.327 9.116 1.393 1.00 91.50 180 SER A CA 1
ATOM 1427 C C . SER A 1 180 ? 4.899 8.695 1.075 1.00 91.50 180 SER A C 1
ATOM 1429 O O . SER A 1 180 ? 4.423 7.672 1.569 1.00 91.50 180 SER A O 1
ATOM 1431 N N . PHE A 1 181 ? 4.246 9.474 0.216 1.00 88.06 181 PHE A N 1
ATOM 1432 C CA . PHE A 1 181 ? 2.854 9.289 -0.177 1.00 88.06 181 PHE A CA 1
ATOM 1433 C C . PHE A 1 181 ? 2.571 7.887 -0.749 1.00 88.06 181 PHE A C 1
ATOM 1435 O O . PHE A 1 181 ? 3.471 7.155 -1.158 1.00 88.06 181 PHE A O 1
ATOM 1442 N N . SER A 1 182 ? 1.305 7.479 -0.724 1.00 88.31 182 SER A N 1
ATOM 1443 C CA . SER A 1 182 ? 0.839 6.208 -1.276 1.00 88.31 182 SER A CA 1
ATOM 1444 C C . SER A 1 182 ? -0.495 6.433 -1.973 1.00 88.31 182 SER A C 1
ATOM 1446 O O . SER A 1 182 ? -1.372 7.101 -1.426 1.00 88.31 182 SER A O 1
ATOM 1448 N N . GLY A 1 183 ? -0.623 5.906 -3.189 1.00 88.94 183 GLY A N 1
ATOM 1449 C CA . GLY A 1 183 ? -1.793 6.092 -4.046 1.00 88.94 183 GLY A CA 1
ATOM 1450 C C . GLY A 1 183 ? -2.573 4.799 -4.274 1.00 88.94 183 GLY A C 1
ATOM 1451 O O . GLY A 1 183 ? -2.319 3.775 -3.642 1.00 88.94 183 GLY A O 1
ATOM 1452 N N . LEU A 1 184 ? -3.500 4.830 -5.235 1.00 91.19 184 LEU A N 1
ATOM 1453 C CA . LEU A 1 184 ? -4.337 3.678 -5.590 1.00 91.19 184 LEU A CA 1
ATOM 1454 C C . LEU A 1 184 ? -3.509 2.447 -6.005 1.00 91.19 184 LEU A C 1
ATOM 1456 O O . LEU A 1 184 ? -3.818 1.332 -5.593 1.00 91.19 184 LEU A O 1
ATOM 1460 N N . MET A 1 185 ? -2.416 2.650 -6.749 1.00 93.56 185 MET A N 1
ATOM 1461 C CA . MET A 1 185 ? -1.502 1.561 -7.123 1.00 93.56 185 MET A CA 1
ATOM 1462 C C . MET A 1 185 ? -0.854 0.906 -5.905 1.00 93.56 185 MET A C 1
ATOM 1464 O O . MET A 1 185 ? -0.705 -0.310 -5.869 1.00 93.56 185 MET A O 1
ATOM 1468 N N . THR A 1 186 ? -0.525 1.693 -4.879 1.00 94.88 186 THR A N 1
ATOM 1469 C CA . THR A 1 186 ? 0.026 1.170 -3.627 1.00 94.88 186 THR A CA 1
ATOM 1470 C C . THR A 1 186 ? -1.001 0.319 -2.882 1.00 94.88 186 THR A C 1
ATOM 1472 O O . THR A 1 186 ? -0.630 -0.713 -2.336 1.00 94.88 186 THR A O 1
ATOM 1475 N N . VAL A 1 187 ? -2.288 0.700 -2.901 1.00 95.44 187 VAL A N 1
ATOM 1476 C CA . VAL A 1 187 ? -3.384 -0.108 -2.326 1.00 95.44 187 VAL A CA 1
ATOM 1477 C C . VAL A 1 187 ? -3.508 -1.453 -3.048 1.00 95.44 187 VAL A C 1
ATOM 1479 O O . VAL A 1 187 ? -3.607 -2.491 -2.397 1.00 95.44 187 VAL A O 1
ATOM 1482 N N . SER A 1 188 ? -3.447 -1.451 -4.384 1.00 95.31 188 SER A N 1
ATOM 1483 C CA . SER A 1 188 ? -3.455 -2.689 -5.174 1.00 95.31 188 SER A CA 1
ATOM 1484 C C . SER A 1 188 ? -2.243 -3.570 -4.869 1.00 95.31 188 SER A C 1
ATOM 1486 O O . SER A 1 188 ? -2.392 -4.779 -4.723 1.00 95.31 188 SER A O 1
ATOM 1488 N N . ALA A 1 189 ? -1.056 -2.972 -4.745 1.00 96.19 189 ALA A N 1
ATOM 1489 C CA . ALA A 1 189 ? 0.174 -3.707 -4.480 1.00 96.19 189 ALA A CA 1
ATOM 1490 C C . ALA A 1 189 ? 0.185 -4.343 -3.086 1.00 96.19 189 ALA A C 1
ATOM 1492 O O . ALA A 1 189 ? 0.475 -5.526 -2.960 1.00 96.19 189 ALA A O 1
ATOM 1493 N N . ILE A 1 190 ? -0.187 -3.611 -2.031 1.00 96.62 190 ILE A N 1
ATOM 1494 C CA . ILE A 1 190 ? -0.246 -4.203 -0.686 1.00 96.62 190 ILE A CA 1
ATOM 1495 C C . ILE A 1 190 ? -1.345 -5.271 -0.574 1.00 96.62 190 ILE A C 1
ATOM 1497 O O . ILE A 1 190 ? -1.145 -6.274 0.104 1.00 96.62 190 ILE A O 1
ATOM 1501 N N . SER A 1 191 ? -2.468 -5.113 -1.285 1.00 96.38 191 SER A N 1
ATOM 1502 C CA . SER A 1 191 ? -3.503 -6.153 -1.387 1.00 96.38 191 SER A CA 1
ATOM 1503 C C . SER A 1 191 ? -2.961 -7.442 -2.019 1.00 96.38 191 SER A C 1
ATOM 1505 O O . SER A 1 191 ? -3.183 -8.525 -1.477 1.00 96.38 191 SER A O 1
ATOM 1507 N N . ALA A 1 192 ? -2.202 -7.333 -3.116 1.00 95.50 192 ALA A N 1
ATOM 1508 C CA . ALA A 1 192 ? -1.557 -8.471 -3.770 1.00 95.50 192 ALA A CA 1
ATOM 1509 C C . ALA A 1 192 ? -0.470 -9.114 -2.892 1.00 95.50 192 ALA A C 1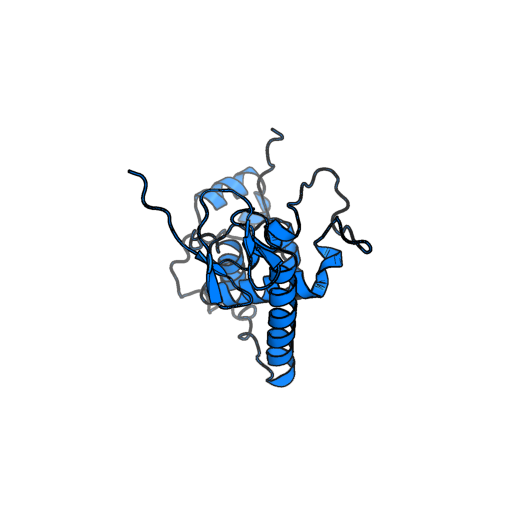
ATOM 1511 O O . ALA A 1 192 ? -0.465 -10.332 -2.727 1.00 95.50 192 ALA A O 1
ATOM 1512 N N . ALA A 1 193 ? 0.385 -8.302 -2.260 1.00 94.38 193 ALA A N 1
ATOM 1513 C CA . ALA A 1 193 ? 1.456 -8.767 -1.376 1.00 94.38 193 ALA A CA 1
ATOM 1514 C C . ALA A 1 193 ? 0.928 -9.578 -0.180 1.00 94.38 193 ALA A C 1
ATOM 1516 O O . ALA A 1 193 ? 1.563 -10.535 0.255 1.00 94.38 193 ALA A O 1
ATOM 1517 N N . LEU A 1 194 ? -0.235 -9.191 0.350 1.00 91.50 194 LEU A N 1
ATOM 1518 C CA . LEU A 1 194 ? -0.893 -9.875 1.464 1.00 91.50 194 LEU A CA 1
ATOM 1519 C C . LEU A 1 194 ? -1.827 -11.001 1.016 1.00 91.50 194 LEU A C 1
ATOM 1521 O O . LEU A 1 194 ? -2.312 -11.749 1.859 1.00 91.50 194 LEU A O 1
ATOM 1525 N N . ASN A 1 195 ? -2.112 -11.107 -0.286 1.00 91.81 195 ASN A N 1
ATOM 1526 C CA . ASN A 1 195 ? -3.154 -11.972 -0.832 1.00 91.81 195 ASN A CA 1
ATOM 1527 C C . ASN A 1 195 ? -4.516 -11.779 -0.125 1.00 91.81 195 ASN A C 1
ATOM 1529 O O . ASN A 1 195 ? -5.243 -12.737 0.147 1.00 91.81 195 ASN A O 1
ATOM 1533 N N . LEU A 1 196 ? -4.853 -10.524 0.192 1.00 91.62 196 LEU A N 1
ATOM 1534 C CA . LEU A 1 196 ? -6.084 -10.140 0.883 1.00 91.62 196 LEU A CA 1
ATOM 1535 C C . LEU A 1 196 ? -6.773 -8.992 0.141 1.00 91.62 196 LEU A C 1
ATOM 1537 O O . LEU A 1 196 ? -6.108 -8.009 -0.199 1.00 91.62 196 LEU A O 1
ATOM 1541 N N . PRO A 1 197 ? -8.095 -9.062 -0.098 1.00 93.75 197 PRO A N 1
ATOM 1542 C CA . PRO A 1 197 ? -8.821 -7.971 -0.731 1.00 93.75 197 PRO A CA 1
ATOM 1543 C C . PRO A 1 197 ? -8.865 -6.748 0.193 1.00 93.75 197 PRO A C 1
ATOM 1545 O O . PRO A 1 197 ? -9.287 -6.846 1.343 1.00 93.75 197 PRO A O 1
ATOM 1548 N N . ILE A 1 198 ? -8.473 -5.581 -0.324 1.00 94.06 198 ILE A N 1
ATOM 1549 C CA . ILE A 1 198 ? -8.569 -4.304 0.395 1.00 94.06 198 ILE A CA 1
ATOM 1550 C C . ILE A 1 198 ? -9.593 -3.417 -0.301 1.00 94.06 198 ILE A C 1
ATOM 1552 O O . ILE A 1 198 ? -9.465 -3.107 -1.486 1.00 94.06 198 ILE A O 1
ATOM 1556 N N . GLN A 1 199 ? -10.596 -2.970 0.452 1.00 92.69 199 GLN A N 1
ATOM 1557 C CA . GLN A 1 199 ? -11.597 -2.030 -0.034 1.00 92.69 199 GLN A CA 1
ATOM 1558 C C . GLN A 1 199 ? -11.333 -0.637 0.535 1.00 92.69 199 GLN A C 1
ATOM 1560 O O . GLN A 1 199 ? -11.275 -0.447 1.747 1.00 92.69 199 GLN A O 1
ATOM 1565 N N . SER A 1 200 ? -11.189 0.349 -0.350 1.00 91.50 200 SER A N 1
ATOM 1566 C CA . SER A 1 200 ? -10.995 1.748 0.029 1.00 91.50 200 SER A CA 1
ATOM 1567 C C . SER A 1 200 ? -12.234 2.574 -0.308 1.00 91.50 200 SER A C 1
ATOM 1569 O O . SER A 1 200 ? -12.770 2.481 -1.413 1.00 91.50 200 SER A O 1
ATOM 1571 N N . TYR A 1 201 ? -12.677 3.396 0.642 1.00 91.25 201 TYR A N 1
ATOM 1572 C CA . TYR A 1 201 ? -13.793 4.322 0.471 1.00 91.25 201 TYR A CA 1
ATOM 1573 C C . TYR A 1 201 ? -13.262 5.750 0.481 1.00 91.25 201 TYR A C 1
ATOM 1575 O O . TYR A 1 201 ? -12.870 6.278 1.521 1.00 91.25 201 TYR A O 1
ATOM 1583 N N . CYS A 1 202 ? -13.257 6.388 -0.685 1.00 86.56 202 CYS A N 1
ATOM 1584 C CA . CYS A 1 202 ? -12.813 7.769 -0.838 1.00 86.56 202 CYS A CA 1
ATOM 1585 C C . CYS A 1 202 ? -13.984 8.669 -1.255 1.00 86.56 202 CYS A C 1
ATOM 1587 O O . CYS A 1 202 ? -14.917 8.205 -1.925 1.00 86.56 202 CYS A O 1
ATOM 1589 N N . PRO A 1 203 ? -13.970 9.960 -0.882 1.00 85.62 203 PRO A N 1
ATOM 1590 C CA . PRO A 1 203 ? -14.875 10.925 -1.487 1.00 85.62 203 PRO A CA 1
ATOM 1591 C C . PRO A 1 203 ? -14.568 11.061 -2.989 1.00 85.62 203 PRO A C 1
ATOM 1593 O O . PRO A 1 203 ? -13.420 10.873 -3.398 1.00 85.62 203 PRO A O 1
ATOM 1596 N N . PRO A 1 204 ? -15.557 11.426 -3.822 1.00 79.88 204 PRO A N 1
ATOM 1597 C CA . PRO A 1 204 ? -15.304 11.722 -5.225 1.00 79.88 204 PRO A CA 1
ATOM 1598 C C . PRO A 1 204 ? -14.335 12.905 -5.336 1.00 79.88 204 PRO A C 1
ATOM 1600 O O . PRO A 1 204 ? -14.572 13.971 -4.760 1.00 79.88 204 PRO A O 1
ATOM 1603 N N . THR A 1 205 ? -13.246 12.731 -6.081 1.00 68.62 205 THR A N 1
ATOM 1604 C CA . THR A 1 205 ? -12.377 13.842 -6.461 1.00 68.62 205 THR A CA 1
ATOM 1605 C C . THR A 1 205 ? -13.148 14.734 -7.432 1.00 68.62 205 THR A C 1
ATOM 1607 O O . THR A 1 205 ? -13.693 14.266 -8.432 1.00 68.62 205 THR A O 1
ATOM 1610 N N . GLN A 1 206 ? -13.266 16.030 -7.125 1.00 53.25 206 GLN A N 1
ATOM 1611 C CA . GLN A 1 206 ? -13.765 16.980 -8.119 1.00 53.25 206 GLN A CA 1
ATOM 1612 C C . GLN A 1 206 ? -12.771 16.973 -9.280 1.00 53.25 206 GLN A C 1
ATOM 1614 O O . GLN A 1 206 ? -11.577 17.171 -9.056 1.00 53.25 206 GLN A O 1
ATOM 1619 N N . ALA A 1 207 ? -13.253 16.701 -10.495 1.00 41.81 207 ALA A N 1
ATOM 1620 C CA . ALA A 1 207 ? -12.462 16.901 -11.699 1.00 41.81 207 ALA A CA 1
ATOM 1621 C C . ALA A 1 207 ? -12.033 18.376 -11.727 1.00 41.81 207 ALA A C 1
ATOM 1623 O O . ALA A 1 207 ? -12.893 19.258 -11.787 1.00 41.81 207 ALA A O 1
ATOM 1624 N N . ALA A 1 208 ? -10.731 18.617 -11.571 1.00 36.69 208 ALA A N 1
ATOM 1625 C CA . ALA A 1 208 ? -10.127 19.926 -11.786 1.00 36.69 208 ALA A CA 1
ATOM 1626 C C . ALA A 1 208 ? -10.106 20.257 -13.282 1.00 36.69 208 ALA A C 1
ATOM 1628 O O . ALA A 1 208 ? -9.909 19.315 -14.086 1.00 36.69 208 ALA A O 1
#

Nearest PDB structures (foldseek):
  4bou-assembly1_A-2  TM=7.782E-01  e=6.102E-03  Homo sapiens
  3phu-assembly1_A  TM=7.006E-01  e=6.241E-02  Crimean-Congo hemorrhagic fever virus strain IbAr10200

pLDDT: mean 78.62, std 17.79, range [36.69, 96.62]

InterPro domains:
  IPR003323 OTU domain [PF02338] (109-199)
  IPR003323 OTU domain [PS50802] (102-208)
  IPR038765 Papain-like cysteine peptidase superfamily [SSF54001] (76-201)
  IPR050704 Peptidase C85-like [PTHR12419] (71-199)

Mean predicted aligned error: 13.73 Å

Radius of gyration: 23.18 Å; Cα contacts (8 Å, |Δi|>4): 215; chains: 1; bounding box: 69×55×47 Å

Solvent-accessible surface area (backbone atoms only — not comparable to full-atom values): 12895 Å² total; per-residue (Å²): 137,86,83,80,64,65,51,60,38,92,88,74,64,50,72,41,87,62,94,64,80,63,51,65,35,91,86,79,69,49,76,51,74,76,89,74,99,60,89,50,75,68,60,55,51,54,49,44,58,48,34,53,51,53,51,49,46,38,71,74,67,66,63,71,75,78,80,64,49,81,84,49,97,78,66,84,78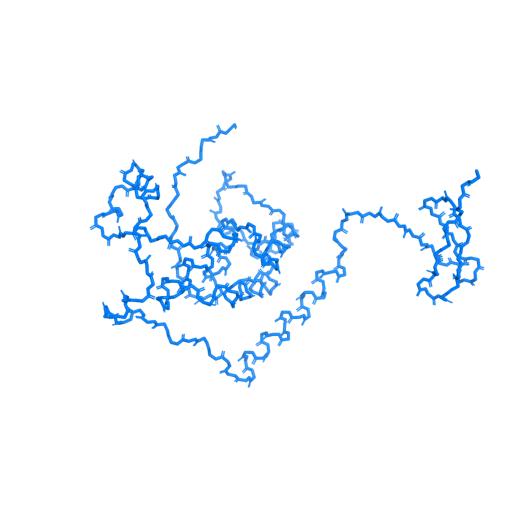,67,69,83,83,43,63,28,67,65,56,42,53,52,35,55,72,75,40,46,75,52,59,78,80,49,77,50,63,59,62,69,86,62,40,42,37,70,33,23,47,52,21,31,72,39,56,56,36,51,84,48,19,64,59,49,34,50,45,23,35,35,36,47,60,78,47,35,40,65,63,22,86,87,39,96,69,45,50,78,87,78,82,50,93,86,66,84,78,74,56,44,69,57,51,52,54,24,48,70,34,89,47,33,67,80,54,72,68,51,54,53,29,38,20,58,57,66,74,43,95,75,88,84,90,74,76,85,77,77,86,126